Protein AF-E6PQT7-F1 (afdb_monomer)

Mean predicted aligned error: 12.82 Å

Organism: NCBI:txid410659

Foldseek 3Di:
DPPDDQQQDDDPRGGVVLVVCVVCVVVDPADEAEDLPPVVVVVVSPHHYFYAPCSVVCPDRVRSVVVVVPDVVVCPPPVNVVCPVPPDDVVVLVVLVQPQDADDLVQFDDDWDDPVLVVLLQVLLVPFDDVVVPCQKDKAKADPVCLQLQLQLQLVLCCVVPVPDDPVNSNVSSCVSVTANTKMWMKGQQDDPCPVQHSVNSVVRSVSSVVSSSSSQVVVVKHKHWDDDSSQPGPSVCVSVVADPRMGGDTMIHIHHGNDDDPRDDDDDVVVPDDDD

Secondary structure (DSSP, 8-state):
--S--GGGSEETTEEHHHHHHHHHTTTSS---EE-SS-HHHHHTTSSPEEPPSSGGGT--HHHHHHHHHT-HHHHTSHHHHHHHTTSSHHHHHHHHHHH--B--GGGEES----HHHHHHHHHHHHTS--GGG---EEEEE--GGGHHHHHHHHHHHHHTT-TT--HHHHHHHHHGGG-SSEEEEEEEE--SS-TTS-HHHHHHHHHHHHHHHHHHHHHTT-EEEEE--GGGG-HHHHHHHT--TTEEEEEEEEEEEESSPPPPPPPPPGGGT----

pLDDT: mean 86.9, std 15.18, range [42.09, 98.81]

Sequence (277 aa):
MGGLDQGLRPLRGAPLVQHVLEHLRPQVSQVFISANRNLADDAGLEVPVLVDADPAAFKGPLAGILNRFCDARILSNPWMNATMDQIDTIDWTLELLR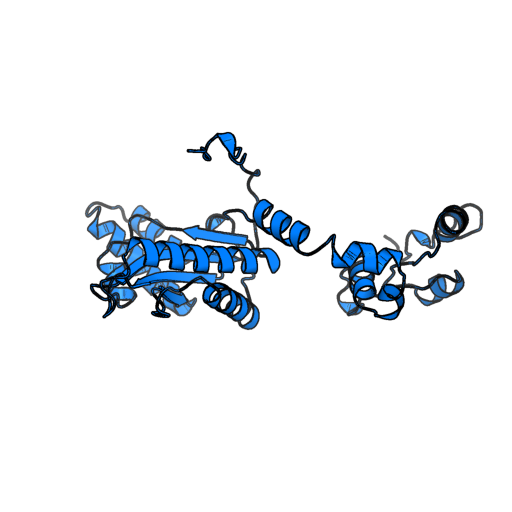KRQQTSPKRLMAPGPSSPQIRMLFDAAAQAPDHGLILPWRFVQISDAARPRLGAAFAAALLERDPAASTQQLQDARDKAQRAPFLALAIARTQDDHPEISVAERLVSLGSALQNMLLAVHAQGFGAGLVSGQAMNSQALRALFGLGDNEQAVCFVVVGTVKSAKAARIRPAPEAFVTTL

Solvent-accessible surface area (backbone atoms only — not comparable to full-atom values): 15799 Å² total; per-residue (Å²): 123,91,88,62,61,76,48,68,40,74,49,97,90,40,36,42,47,54,60,52,46,69,64,44,56,85,77,44,98,75,68,72,44,55,49,75,64,68,60,76,68,51,57,74,67,80,44,57,74,30,48,35,91,53,52,87,71,65,77,48,58,68,40,9,51,55,45,51,77,71,41,68,83,56,54,73,38,71,73,49,44,67,38,56,78,69,60,38,70,65,60,52,50,52,48,48,62,68,66,57,59,82,37,55,48,92,31,29,31,78,62,42,74,49,73,72,54,50,47,49,28,53,57,37,26,68,71,31,71,56,83,89,70,68,64,38,49,52,75,48,76,57,50,79,88,46,29,64,60,49,8,53,26,39,27,46,25,42,40,78,76,36,80,80,64,48,75,64,59,38,48,59,33,24,54,57,45,73,43,24,60,32,39,30,41,36,28,38,41,56,61,69,98,54,80,88,60,44,54,65,59,31,49,52,25,43,49,43,14,51,51,35,22,50,50,47,39,42,75,72,69,34,33,31,24,80,49,66,58,86,45,51,82,20,67,42,44,35,63,74,71,66,52,51,96,43,40,41,60,65,34,33,43,33,30,9,29,67,71,56,86,74,81,83,76,88,73,85,58,66,79,81,80,59,87,83,135

Radius of gyration: 26.14 Å; Cα contacts (8 Å, |Δi|>4): 385; chains: 1; bounding box: 65×64×69 Å

InterPro domains:
  IPR000415 Nitroreductase-like [G3DSA:3.40.109.10] (98-258)
  IPR000415 Nitroreductase-like [SSF55469] (103-276)
  IPR029044 Nucleotide-diphospho-sugar transferases [G3DSA:3.90.550.10] (1-97)
  IPR029044 Nucleotide-diphospho-sugar transferases [SSF53448] (2-99)
  IPR029479 Nitroreductase [PF00881] (112-256)
  IPR052530 NAD(P)H nitroreductase [PTHR43821] (89-275)

Nearest PDB structures (foldseek):
  7tmg-assembly1_B  TM=9.027E-01  e=4.699E-16  Klebsiella pneumoniae subsp. pneumoniae HS11286
  3k6h-assembly1_B  TM=8.886E-01  e=1.359E-15  Agrobacterium fabrum str. C58
  2i7h-assembly1_A  TM=8.742E-01  e=2.582E-10  Bacillus cereus
  4xoo-assembly1_B  TM=7.686E-01  e=9.426E-08  Mycobacterium tuberculosis H37Rv
  4xoq-assembly2_D  TM=7.280E-01  e=3.667E-08  Mycobacterium tuberculosis H37Rv

Structure (mmCIF, N/CA/C/O backbone):
data_AF-E6PQT7-F1
#
_entry.id   AF-E6PQT7-F1
#
loop_
_atom_site.group_PDB
_atom_site.id
_atom_site.type_symbol
_atom_site.label_atom_id
_atom_site.label_alt_id
_atom_site.label_comp_id
_atom_site.label_asym_id
_atom_site.label_entity_id
_atom_site.label_seq_id
_atom_site.pdbx_PDB_ins_code
_atom_site.Cartn_x
_atom_site.Cartn_y
_atom_site.Cartn_z
_atom_site.occupancy
_atom_site.B_iso_or_equiv
_atom_site.auth_seq_id
_atom_site.auth_comp_id
_atom_site.auth_asym_id
_atom_site.auth_atom_id
_atom_site.pdbx_PDB_model_num
ATOM 1 N N . MET A 1 1 ? 27.389 27.976 -16.673 1.00 42.09 1 MET A N 1
ATOM 2 C CA . MET A 1 1 ? 28.769 28.154 -17.179 1.00 42.09 1 MET A CA 1
ATOM 3 C C . MET A 1 1 ? 28.729 28.590 -18.646 1.00 42.09 1 MET A C 1
ATOM 5 O O . MET A 1 1 ? 28.762 27.733 -19.511 1.00 42.09 1 MET A O 1
ATOM 9 N N . GLY A 1 2 ? 28.601 29.887 -18.945 1.00 48.06 2 GLY A N 1
ATOM 10 C CA . GLY A 1 2 ? 28.907 30.450 -20.277 1.00 48.06 2 GLY A CA 1
ATOM 11 C C . GLY A 1 2 ? 28.123 29.975 -21.517 1.00 48.06 2 GLY A C 1
ATOM 12 O O . GLY A 1 2 ? 28.516 30.348 -22.611 1.00 48.06 2 GLY A O 1
ATOM 13 N N . GLY A 1 3 ? 27.069 29.160 -21.394 1.00 54.50 3 GLY A N 1
ATOM 14 C CA . GLY A 1 3 ? 26.172 28.788 -22.506 1.00 54.50 3 GLY A CA 1
ATOM 15 C C . GLY A 1 3 ? 26.730 27.805 -23.550 1.00 54.50 3 GLY A C 1
ATOM 16 O O . GLY A 1 3 ? 25.942 27.157 -24.228 1.00 54.50 3 GLY A O 1
ATOM 17 N N . LEU A 1 4 ? 28.051 27.644 -23.642 1.00 57.38 4 LEU A N 1
ATOM 18 C CA . LEU A 1 4 ? 28.714 26.733 -24.580 1.00 57.38 4 LEU A CA 1
ATOM 19 C C . LEU A 1 4 ? 28.813 25.311 -24.005 1.00 57.38 4 LEU A C 1
ATOM 21 O O . LEU A 1 4 ? 29.319 25.129 -22.890 1.00 57.38 4 LEU A O 1
ATOM 25 N N . ASP A 1 5 ? 28.365 24.310 -24.769 1.00 68.81 5 ASP A N 1
ATOM 26 C CA . ASP A 1 5 ? 28.513 22.899 -24.399 1.00 68.81 5 ASP A CA 1
ATOM 27 C C . ASP A 1 5 ? 29.996 22.509 -24.328 1.00 68.81 5 ASP A C 1
ATOM 29 O O . ASP A 1 5 ? 30.825 22.923 -25.139 1.00 68.81 5 ASP A O 1
ATOM 33 N N . GLN A 1 6 ? 30.355 21.721 -23.310 1.00 72.50 6 GLN A N 1
ATOM 34 C CA . GLN A 1 6 ? 31.757 21.414 -23.002 1.00 72.50 6 GLN A CA 1
ATOM 35 C C . GLN A 1 6 ? 32.465 20.668 -24.141 1.00 72.50 6 GLN A C 1
ATOM 37 O O . GLN A 1 6 ? 33.659 20.881 -24.345 1.00 72.50 6 GLN A O 1
ATOM 42 N N . GLY A 1 7 ? 31.727 19.849 -24.899 1.00 75.44 7 GLY A N 1
ATOM 43 C CA . GLY A 1 7 ? 32.245 19.114 -26.054 1.00 75.44 7 GLY A CA 1
ATOM 44 C C . GLY A 1 7 ? 32.667 20.011 -27.222 1.00 75.44 7 GLY A C 1
ATOM 45 O O . GLY A 1 7 ? 33.588 19.654 -27.949 1.00 75.44 7 GLY A O 1
ATOM 46 N N . LEU A 1 8 ? 32.073 21.200 -27.356 1.00 81.12 8 LEU A N 1
ATOM 47 C CA . LEU A 1 8 ? 32.371 22.148 -28.437 1.00 81.12 8 LEU A CA 1
ATOM 48 C C . LEU A 1 8 ? 33.531 23.095 -28.104 1.00 81.12 8 LEU A C 1
ATOM 50 O O . LEU A 1 8 ? 33.928 23.923 -28.923 1.00 81.12 8 LEU A O 1
ATOM 54 N N . ARG A 1 9 ? 34.109 22.991 -26.901 1.00 84.00 9 ARG A N 1
ATOM 55 C CA . ARG A 1 9 ? 35.263 23.814 -26.531 1.00 84.00 9 ARG A CA 1
ATOM 56 C C . ARG A 1 9 ? 36.494 23.405 -27.344 1.00 84.00 9 ARG A C 1
ATOM 58 O O . ARG A 1 9 ? 36.761 22.208 -27.461 1.00 84.00 9 ARG A O 1
ATOM 65 N N . PRO A 1 10 ? 37.274 24.372 -27.856 1.00 84.38 10 PRO A N 1
ATOM 66 C CA . PRO A 1 10 ? 38.461 24.065 -28.634 1.00 84.38 10 PRO A CA 1
ATOM 67 C C . PRO A 1 10 ? 39.553 23.456 -27.748 1.00 84.38 10 PRO A C 1
ATOM 69 O O . PRO A 1 10 ? 39.898 23.984 -26.690 1.00 84.38 10 PRO A O 1
ATOM 72 N N . LEU A 1 11 ? 40.142 22.368 -28.228 1.00 83.88 11 LEU A N 1
ATOM 73 C CA . LEU A 1 11 ? 41.350 21.738 -27.720 1.00 83.88 11 LEU A CA 1
ATOM 74 C C . LEU A 1 11 ? 42.292 21.547 -28.912 1.00 83.88 11 LEU A C 1
ATOM 76 O O . LEU A 1 11 ? 41.942 20.889 -29.884 1.00 83.88 11 LEU A O 1
ATOM 80 N N . ARG A 1 12 ? 43.487 22.150 -28.871 1.00 85.81 12 ARG A N 1
ATOM 81 C CA . ARG A 1 12 ? 44.490 22.043 -29.956 1.00 85.81 12 ARG A CA 1
ATOM 82 C C . ARG A 1 12 ? 43.941 22.376 -31.360 1.00 85.81 12 ARG A C 1
ATOM 84 O O . ARG A 1 12 ? 44.301 21.730 -32.333 1.00 85.81 12 ARG A O 1
ATOM 91 N N . GLY A 1 13 ? 43.072 23.384 -31.457 1.00 86.38 13 GLY A N 1
ATOM 92 C CA . GLY A 1 13 ? 42.535 23.869 -32.736 1.00 86.38 13 GLY A CA 1
ATOM 93 C C . GLY A 1 13 ? 41.298 23.133 -33.266 1.00 86.38 13 GLY A C 1
ATOM 94 O O . GLY A 1 13 ? 40.767 23.561 -34.282 1.00 86.38 13 GLY A O 1
ATOM 95 N N . ALA A 1 14 ? 40.803 22.101 -32.574 1.00 84.69 14 ALA A N 1
ATOM 96 C CA . ALA A 1 14 ? 39.566 21.391 -32.923 1.00 84.69 14 ALA A CA 1
ATOM 97 C C . ALA A 1 14 ? 38.645 21.218 -31.695 1.00 84.69 14 ALA A C 1
ATOM 99 O O . ALA A 1 14 ? 39.142 21.250 -30.566 1.00 84.69 14 ALA A O 1
ATOM 100 N N . PRO A 1 15 ? 37.319 21.047 -31.859 1.00 88.25 15 PRO A N 1
ATOM 101 C CA . PRO A 1 15 ? 36.402 20.783 -30.747 1.00 88.25 15 PRO A CA 1
ATOM 102 C C . PRO A 1 15 ? 36.792 19.532 -29.950 1.00 88.25 15 PRO A C 1
ATOM 104 O O . PRO A 1 15 ? 37.188 18.524 -30.531 1.00 88.25 15 PRO A O 1
ATOM 107 N N . LEU A 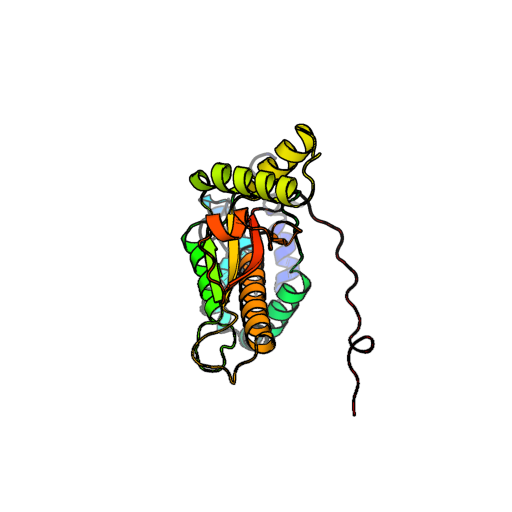1 16 ? 36.641 19.555 -28.623 1.00 87.50 16 LEU A N 1
ATOM 108 C CA . LEU A 1 16 ? 36.959 18.420 -27.743 1.00 87.50 16 LEU A CA 1
ATOM 109 C C . LEU A 1 16 ? 36.266 17.123 -28.188 1.00 87.50 16 LEU A C 1
ATOM 111 O O . LEU A 1 16 ? 36.887 16.061 -28.184 1.00 87.50 16 LEU A O 1
ATOM 115 N N . VAL A 1 17 ? 35.007 17.215 -28.619 1.00 86.75 17 VAL A N 1
ATOM 116 C CA . VAL A 1 17 ? 34.233 16.080 -29.140 1.00 86.75 17 VAL A CA 1
ATOM 117 C C . VAL A 1 17 ? 34.875 15.453 -30.379 1.00 86.75 17 VAL A C 1
ATOM 119 O O . VAL A 1 17 ? 34.847 14.235 -30.510 1.00 86.75 17 VAL A O 1
ATOM 122 N N . GLN A 1 18 ? 35.535 16.234 -31.237 1.00 87.56 18 GLN A N 1
ATOM 123 C CA . GLN A 1 18 ? 36.198 15.710 -32.430 1.00 87.56 18 GLN A CA 1
ATOM 124 C C . GLN A 1 18 ? 37.361 14.777 -32.065 1.00 87.56 18 GLN A C 1
ATOM 126 O O . GLN A 1 18 ? 37.454 13.681 -32.608 1.00 87.56 18 GLN A O 1
ATOM 131 N N . HIS A 1 19 ? 38.178 15.146 -31.074 1.00 87.75 19 HIS A N 1
ATOM 132 C CA . HIS A 1 19 ? 39.260 14.282 -30.574 1.00 87.75 19 HIS A CA 1
ATOM 133 C C . HIS A 1 19 ? 38.727 12.961 -30.009 1.00 87.75 19 HIS A C 1
ATOM 135 O O . HIS A 1 19 ? 39.326 11.903 -30.193 1.00 87.75 19 HIS A O 1
ATOM 141 N N . VAL A 1 20 ? 37.581 13.013 -29.323 1.00 88.12 20 VAL A N 1
ATOM 142 C CA . VAL A 1 20 ? 36.913 11.817 -28.793 1.00 88.12 20 VAL A CA 1
ATOM 143 C C . VAL A 1 20 ? 36.393 10.939 -29.934 1.00 88.12 20 VAL A C 1
ATOM 145 O O . VAL A 1 20 ? 36.595 9.726 -29.909 1.00 88.12 20 VAL A O 1
ATOM 148 N N . LEU A 1 21 ? 35.769 11.535 -30.955 1.00 88.62 21 LEU A N 1
ATOM 149 C CA . LEU A 1 21 ? 35.272 10.814 -32.128 1.00 88.62 21 LEU A CA 1
ATOM 150 C C . LEU A 1 21 ? 36.401 10.137 -32.908 1.00 88.62 21 LEU A C 1
ATOM 152 O O . LEU A 1 21 ? 36.261 8.969 -33.262 1.00 88.62 21 LEU A O 1
ATOM 156 N N . GLU A 1 22 ? 37.516 10.827 -33.143 1.00 88.69 22 GLU A N 1
ATOM 157 C CA . GLU A 1 22 ? 38.692 10.272 -33.828 1.00 88.69 22 GLU A CA 1
ATOM 158 C C . GLU A 1 22 ? 39.245 9.037 -33.107 1.00 88.69 22 GLU A C 1
ATOM 160 O O . GLU A 1 22 ? 39.663 8.075 -33.750 1.00 88.69 22 GLU A O 1
ATOM 165 N N . HIS A 1 23 ? 39.188 9.026 -31.773 1.00 88.25 23 HIS A N 1
ATOM 166 C CA . HIS A 1 23 ? 39.646 7.893 -30.978 1.00 88.25 23 HIS A CA 1
ATOM 167 C C . HIS A 1 23 ? 38.635 6.739 -30.920 1.00 88.25 23 HIS A C 1
ATOM 169 O O . HIS A 1 23 ? 39.034 5.573 -30.951 1.00 88.25 23 HIS A O 1
ATOM 175 N N . LEU A 1 24 ? 37.335 7.040 -30.830 1.00 86.25 24 LEU A N 1
ATOM 176 C CA . LEU A 1 24 ? 36.281 6.032 -30.665 1.00 86.25 24 LEU A CA 1
ATOM 177 C C . LEU A 1 24 ? 35.854 5.375 -31.979 1.00 86.25 24 LEU A C 1
ATOM 179 O O . LEU A 1 24 ? 35.621 4.169 -31.991 1.00 86.25 24 LEU A O 1
ATOM 183 N N . ARG A 1 25 ? 35.775 6.127 -33.086 1.00 86.31 25 ARG A N 1
ATOM 184 C CA . ARG A 1 25 ? 35.327 5.632 -34.403 1.00 86.31 25 ARG A CA 1
ATOM 185 C C . ARG A 1 25 ? 35.993 4.325 -34.867 1.00 86.31 25 ARG A C 1
ATOM 187 O O . ARG A 1 25 ? 35.265 3.483 -35.378 1.00 86.31 25 ARG A O 1
ATOM 194 N N . PRO A 1 26 ? 37.310 4.093 -34.701 1.00 88.12 26 PRO A N 1
ATOM 195 C CA . PRO A 1 26 ? 37.916 2.824 -35.114 1.00 88.12 26 PRO A CA 1
ATOM 196 C C . PRO A 1 26 ? 37.605 1.641 -34.179 1.00 88.12 26 PRO A C 1
ATOM 198 O O . PRO A 1 26 ? 37.879 0.502 -34.544 1.00 88.12 26 PRO A O 1
ATOM 201 N N . GLN A 1 27 ? 37.068 1.886 -32.978 1.00 88.31 27 GLN A N 1
ATOM 202 C CA . GLN A 1 27 ? 36.843 0.863 -31.945 1.00 88.31 27 GLN A CA 1
ATOM 203 C C . GLN A 1 27 ? 35.401 0.345 -31.907 1.00 88.31 27 GLN A C 1
ATOM 205 O O . GLN A 1 27 ? 35.140 -0.697 -31.308 1.00 88.31 27 GLN A O 1
ATOM 210 N N . VAL A 1 28 ? 34.457 1.065 -32.516 1.00 77.94 28 VAL A N 1
ATOM 211 C CA . VAL A 1 28 ? 33.029 0.737 -32.466 1.00 77.94 28 VAL A CA 1
ATOM 212 C C . VAL A 1 28 ? 32.400 0.826 -33.849 1.00 77.94 28 VAL A C 1
ATOM 214 O O . VAL A 1 28 ? 32.827 1.599 -34.699 1.00 77.94 28 VAL A O 1
ATOM 217 N N . SER A 1 29 ? 31.346 0.047 -34.074 1.00 76.81 29 SER A N 1
ATOM 218 C CA . SER A 1 29 ? 30.636 0.036 -35.356 1.00 76.81 29 SER A CA 1
ATOM 219 C C . SER A 1 29 ? 29.838 1.318 -35.614 1.00 76.81 29 SER A C 1
ATOM 221 O O . SER A 1 29 ? 29.629 1.678 -36.771 1.00 76.81 29 SER A O 1
ATOM 223 N N . GLN A 1 30 ? 29.375 2.003 -34.561 1.00 80.44 30 GLN A N 1
ATOM 224 C CA . GLN A 1 30 ? 28.599 3.242 -34.648 1.00 80.44 30 GLN A CA 1
ATOM 225 C C . GLN A 1 30 ? 28.860 4.152 -33.442 1.00 80.44 30 GLN A C 1
ATOM 227 O O . GLN A 1 30 ? 29.055 3.677 -32.325 1.00 80.44 30 GLN A O 1
ATOM 232 N N . VAL A 1 31 ? 28.810 5.468 -33.667 1.00 82.69 31 VAL A N 1
ATOM 233 C CA . VAL A 1 31 ? 28.917 6.499 -32.626 1.00 82.69 31 VAL A CA 1
ATOM 234 C C . VAL A 1 31 ? 27.766 7.486 -32.784 1.00 82.69 31 VAL A C 1
ATOM 236 O O . VAL A 1 31 ? 27.443 7.882 -33.902 1.00 82.69 31 VAL A O 1
ATOM 239 N N . PHE A 1 32 ? 27.178 7.897 -31.663 1.00 84.50 32 PHE A N 1
ATOM 240 C CA . PHE A 1 32 ? 26.097 8.877 -31.589 1.00 84.50 32 PHE A CA 1
ATOM 241 C C . PHE A 1 32 ? 26.470 9.980 -30.598 1.00 84.50 32 PHE A C 1
ATOM 243 O O . PHE A 1 32 ? 27.093 9.700 -29.572 1.00 84.50 32 PHE A O 1
ATOM 250 N N . ILE A 1 33 ? 26.053 11.215 -30.866 1.00 82.88 33 ILE A N 1
ATOM 251 C CA . ILE A 1 33 ? 26.139 12.321 -29.901 1.00 82.88 33 ILE A CA 1
ATOM 252 C C . ILE A 1 33 ? 24.757 12.511 -29.291 1.00 82.88 33 ILE A C 1
ATOM 254 O O . ILE A 1 33 ? 23.803 12.671 -30.034 1.00 82.88 33 ILE A O 1
ATOM 258 N N . SER A 1 34 ? 24.613 12.514 -27.965 1.00 81.62 34 SER A N 1
ATOM 259 C CA . SER A 1 34 ? 23.352 12.931 -27.338 1.00 81.62 34 SER A CA 1
ATOM 260 C C . SER A 1 34 ? 23.442 14.388 -26.902 1.00 81.62 34 SER A C 1
ATOM 262 O O . SER A 1 34 ? 24.236 14.725 -26.020 1.00 81.62 34 SER A O 1
ATOM 264 N N . ALA A 1 35 ? 22.637 15.242 -27.533 1.00 77.62 35 ALA A N 1
ATOM 265 C CA . ALA A 1 35 ? 22.617 16.679 -27.296 1.00 77.62 35 ALA A CA 1
ATOM 266 C C . ALA A 1 35 ? 21.212 17.249 -27.532 1.00 77.62 35 ALA A C 1
ATOM 268 O O . ALA A 1 35 ? 20.498 16.822 -28.432 1.00 77.62 35 ALA A O 1
ATOM 269 N N . ASN A 1 36 ? 20.832 18.248 -26.730 1.00 74.50 36 ASN A N 1
ATOM 270 C CA . ASN A 1 36 ? 19.551 18.969 -26.843 1.00 74.50 36 ASN A CA 1
ATOM 271 C C . ASN A 1 36 ? 19.735 20.452 -27.208 1.00 74.50 36 ASN A C 1
ATOM 273 O O . ASN A 1 36 ? 18.779 21.225 -27.216 1.00 74.50 36 ASN A O 1
ATOM 277 N N . ARG A 1 37 ? 20.978 20.874 -27.456 1.00 73.19 37 ARG A N 1
ATOM 278 C CA . ARG A 1 37 ? 21.388 22.241 -27.804 1.00 73.19 37 ARG A CA 1
ATOM 279 C C . ARG A 1 37 ? 22.513 22.178 -28.827 1.00 73.19 37 ARG A C 1
ATOM 281 O O . ARG A 1 37 ? 23.114 21.127 -28.978 1.00 73.19 37 ARG A O 1
ATOM 288 N N . ASN A 1 38 ? 22.784 23.303 -29.493 1.00 72.69 38 ASN A N 1
ATOM 289 C CA . ASN A 1 38 ? 23.898 23.454 -30.438 1.00 72.69 38 ASN A CA 1
ATOM 290 C C . ASN A 1 38 ? 23.905 22.393 -31.561 1.00 72.69 38 ASN A C 1
ATOM 292 O O . ASN A 1 38 ? 24.943 22.043 -32.108 1.00 72.69 38 ASN A O 1
ATOM 296 N N . LEU A 1 39 ? 22.710 21.924 -31.951 1.00 71.62 39 LEU A N 1
ATOM 297 C CA . LEU A 1 39 ? 22.513 20.826 -32.906 1.00 71.62 39 LEU A CA 1
ATOM 298 C C . LEU A 1 39 ? 23.128 21.101 -34.285 1.00 71.62 39 LEU A C 1
ATOM 300 O O . LEU A 1 39 ? 23.523 20.169 -34.974 1.00 71.62 39 LEU A O 1
ATOM 304 N N . ALA A 1 40 ? 23.188 22.372 -34.694 1.00 64.50 40 ALA A N 1
ATOM 305 C CA . ALA A 1 40 ? 23.812 22.775 -35.951 1.00 64.50 40 ALA A CA 1
ATOM 306 C C . ALA A 1 40 ? 25.340 22.610 -35.916 1.00 64.50 40 ALA A C 1
ATOM 308 O O . ALA A 1 40 ? 25.925 22.200 -36.915 1.00 64.50 40 ALA A O 1
ATOM 309 N N . ASP A 1 41 ? 25.962 22.876 -34.764 1.00 70.12 41 ASP A N 1
ATOM 310 C CA . ASP A 1 41 ? 27.402 22.695 -34.567 1.00 70.12 41 ASP A CA 1
ATOM 311 C C . ASP A 1 41 ? 27.748 21.201 -34.500 1.00 70.12 41 ASP A C 1
ATOM 313 O O . ASP A 1 41 ? 28.723 20.756 -35.104 1.00 70.12 41 ASP A O 1
ATOM 317 N N . ASP A 1 42 ? 26.898 20.402 -33.846 1.00 65.12 42 ASP A N 1
ATOM 318 C CA . ASP A 1 42 ? 27.061 18.947 -33.777 1.00 65.12 42 ASP A CA 1
ATOM 319 C C . ASP A 1 42 ? 26.788 18.250 -35.124 1.00 65.12 42 ASP A C 1
ATOM 321 O O . ASP A 1 42 ? 27.420 17.241 -35.439 1.00 65.12 42 ASP A O 1
ATOM 325 N N . ALA A 1 43 ? 25.898 18.795 -35.964 1.00 64.31 43 ALA A N 1
ATOM 326 C CA . ALA A 1 43 ? 25.637 18.270 -37.308 1.00 64.31 43 ALA A CA 1
ATOM 327 C C . ALA A 1 43 ? 26.883 18.308 -38.214 1.00 64.31 43 ALA A C 1
ATOM 329 O O . ALA A 1 43 ? 27.011 17.479 -39.116 1.00 64.31 43 ALA A O 1
ATOM 330 N N . GLY A 1 44 ? 27.823 19.221 -37.950 1.00 71.56 44 GLY A N 1
ATOM 331 C CA . GLY A 1 44 ? 29.102 19.314 -38.659 1.00 71.56 44 GLY A CA 1
ATOM 332 C C . GLY A 1 44 ? 30.100 18.195 -38.336 1.00 71.56 44 GLY A C 1
ATOM 333 O O . GLY A 1 44 ? 31.130 18.100 -38.996 1.00 71.56 44 GLY A O 1
ATOM 334 N N . LEU A 1 45 ? 29.819 17.338 -37.346 1.00 78.00 45 LEU A N 1
ATOM 335 C CA . LEU A 1 45 ? 30.726 16.273 -36.891 1.00 78.00 45 LEU A CA 1
ATOM 336 C C . LEU A 1 45 ? 30.527 14.935 -37.623 1.00 78.00 45 LEU A C 1
ATOM 338 O O . LEU A 1 45 ? 31.200 13.953 -37.300 1.00 78.00 45 LEU A O 1
ATOM 342 N N . GLU A 1 46 ? 29.609 14.873 -38.593 1.00 80.50 46 GLU A N 1
ATOM 343 C CA . GLU A 1 46 ? 29.301 13.673 -39.391 1.00 80.50 46 GLU A CA 1
ATOM 344 C C . GLU A 1 46 ? 28.979 12.434 -38.529 1.00 80.50 46 GLU A C 1
ATOM 346 O O . GLU A 1 46 ? 29.327 11.296 -38.853 1.00 80.50 46 GLU A O 1
ATOM 351 N N . VAL A 1 47 ? 28.335 12.648 -37.382 1.00 79.56 47 VAL A N 1
ATOM 352 C CA . VAL A 1 47 ? 27.773 11.593 -36.533 1.00 79.56 47 VAL A CA 1
ATOM 353 C C . VAL A 1 47 ? 26.318 11.921 -36.218 1.00 79.56 47 VAL A C 1
ATOM 355 O O . VAL A 1 47 ? 25.981 13.095 -36.056 1.00 79.56 47 VAL A O 1
ATOM 358 N N . PRO A 1 48 ? 25.423 10.923 -36.124 1.00 80.56 48 PRO A N 1
ATOM 359 C CA . PRO A 1 48 ? 24.030 11.204 -35.816 1.00 80.56 48 PRO A CA 1
ATOM 360 C C . PRO A 1 48 ? 23.882 11.780 -34.400 1.00 80.56 48 PRO A C 1
ATOM 362 O O . PRO A 1 48 ? 24.446 11.251 -33.436 1.00 80.56 48 PRO A O 1
ATOM 365 N N . VAL A 1 49 ? 23.084 12.843 -34.283 1.00 80.50 49 VAL A N 1
ATOM 366 C CA . VAL A 1 49 ? 22.769 13.500 -33.010 1.00 80.50 49 VAL A CA 1
ATOM 367 C C . VAL A 1 49 ? 21.416 13.005 -32.497 1.00 80.50 49 VAL A C 1
ATOM 369 O O . VAL A 1 49 ? 20.411 13.050 -33.206 1.00 80.50 49 VAL A O 1
ATOM 372 N N . LEU A 1 50 ? 21.392 12.509 -31.264 1.00 76.44 50 LEU A N 1
ATOM 373 C CA . LEU A 1 50 ? 20.216 12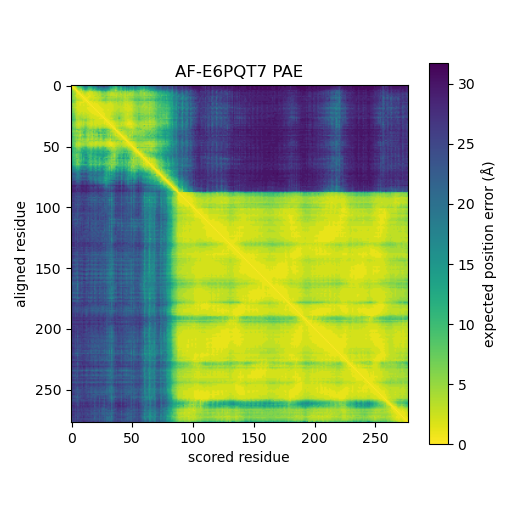.042 -30.547 1.00 76.44 50 LEU A CA 1
ATOM 374 C C . LEU A 1 50 ? 19.678 13.162 -29.666 1.00 76.44 50 LEU A C 1
ATOM 376 O O . LEU A 1 50 ? 20.334 13.583 -28.709 1.00 76.44 50 LEU A O 1
ATOM 380 N N . VAL A 1 51 ? 18.458 13.583 -29.976 1.00 71.06 51 VAL A N 1
ATOM 381 C CA . VAL A 1 51 ? 17.694 14.556 -29.197 1.00 71.06 51 VAL A CA 1
ATOM 382 C C . VAL A 1 51 ? 16.678 13.845 -28.308 1.00 71.06 51 VAL A C 1
ATOM 384 O O . VAL A 1 51 ? 16.146 12.783 -28.657 1.00 71.06 51 VAL A O 1
ATOM 387 N N . ASP A 1 52 ? 16.387 14.439 -27.157 1.00 72.50 52 ASP A N 1
ATOM 388 C CA . ASP A 1 52 ? 15.284 14.015 -26.300 1.00 72.50 52 ASP A CA 1
ATOM 389 C C . ASP A 1 52 ? 13.951 14.093 -27.070 1.00 72.50 52 ASP A C 1
ATOM 391 O O . ASP A 1 52 ? 13.764 14.940 -27.942 1.00 72.50 52 ASP A O 1
ATOM 395 N N . ALA A 1 53 ? 12.979 13.251 -26.702 1.00 67.81 53 ALA A N 1
ATOM 396 C CA . ALA A 1 53 ? 11.618 13.324 -27.254 1.00 67.81 53 ALA A CA 1
ATOM 397 C C . ALA A 1 53 ? 10.895 14.642 -26.901 1.00 67.81 53 ALA A C 1
ATOM 399 O O . ALA A 1 53 ? 9.971 15.056 -27.596 1.00 67.81 53 ALA A O 1
ATOM 400 N N . ASP A 1 54 ? 11.331 15.298 -25.823 1.00 69.81 54 ASP A N 1
ATOM 401 C CA . ASP A 1 54 ? 10.909 16.640 -25.429 1.00 69.81 54 ASP A CA 1
ATOM 402 C C . ASP A 1 54 ? 12.155 17.473 -25.070 1.00 69.81 54 ASP A C 1
ATOM 404 O O . ASP A 1 54 ? 12.560 17.520 -23.902 1.00 69.81 54 ASP A O 1
ATOM 408 N N . PRO A 1 55 ? 12.801 18.106 -26.067 1.00 62.41 55 PRO A N 1
ATOM 409 C CA . PRO A 1 55 ? 14.013 18.899 -25.859 1.00 62.41 55 PRO A CA 1
ATOM 410 C C . PRO A 1 55 ? 13.793 20.109 -24.940 1.00 62.41 55 PRO A C 1
ATOM 412 O O . PRO A 1 55 ? 14.731 20.572 -24.288 1.00 62.41 55 PRO A O 1
ATOM 415 N N . ALA A 1 56 ? 12.554 20.612 -24.853 1.00 63.69 56 ALA A N 1
ATOM 416 C CA . ALA A 1 56 ? 12.196 21.742 -23.999 1.00 63.69 56 ALA A CA 1
ATOM 417 C C . ALA A 1 56 ? 12.148 21.354 -22.512 1.00 63.69 56 ALA A C 1
ATOM 419 O O . ALA A 1 56 ? 12.416 22.193 -21.651 1.00 63.69 56 ALA A O 1
ATOM 420 N N . ALA A 1 57 ? 11.880 20.080 -22.200 1.00 64.31 57 ALA A N 1
ATOM 421 C CA . ALA A 1 57 ? 11.878 19.561 -20.831 1.00 64.31 57 ALA A CA 1
ATOM 422 C C . ALA A 1 57 ? 13.278 19.370 -20.223 1.00 64.31 57 ALA A C 1
ATOM 424 O O . ALA A 1 57 ? 13.380 19.096 -19.027 1.00 64.31 57 ALA A O 1
ATOM 425 N N . PHE A 1 58 ? 14.349 19.510 -21.015 1.00 61.78 58 PHE A N 1
ATOM 426 C CA . PHE A 1 58 ? 15.737 19.525 -20.539 1.00 61.78 58 PHE A CA 1
ATOM 427 C C . PHE A 1 58 ? 16.124 18.321 -19.657 1.00 61.78 58 PHE A C 1
ATOM 429 O O . PHE A 1 58 ? 16.881 18.447 -18.691 1.00 61.78 58 PHE A O 1
ATOM 436 N N . LYS A 1 59 ? 15.607 17.133 -19.994 1.00 62.62 59 LYS A N 1
ATOM 437 C CA . LYS A 1 59 ? 15.788 15.900 -19.206 1.00 62.62 59 LYS A CA 1
ATOM 438 C C . LYS A 1 59 ? 17.231 15.381 -19.234 1.00 62.62 59 LYS A C 1
ATOM 440 O O . LYS A 1 59 ? 17.622 14.618 -18.352 1.00 62.62 59 LYS A O 1
ATOM 445 N N . GLY A 1 60 ? 18.030 15.861 -20.186 1.00 62.31 60 GLY A N 1
ATOM 446 C CA . GLY A 1 60 ? 19.476 15.673 -20.239 1.00 62.31 60 GLY A CA 1
ATOM 447 C C . GLY A 1 60 ? 19.894 14.447 -21.059 1.00 62.31 60 GLY A C 1
ATOM 448 O O . GLY A 1 60 ? 19.044 13.711 -21.541 1.00 62.31 60 GLY A O 1
ATOM 449 N N . PRO A 1 61 ? 21.206 14.186 -21.203 1.00 56.31 61 PRO A N 1
ATOM 450 C CA . PRO A 1 61 ? 21.739 13.258 -22.215 1.00 56.31 61 PRO A CA 1
ATOM 451 C C . PRO A 1 61 ? 21.244 11.803 -22.115 1.00 56.31 61 PRO A C 1
ATOM 453 O O . PRO A 1 61 ? 21.216 11.072 -23.100 1.00 56.31 61 PRO A O 1
ATOM 456 N N . LEU A 1 62 ? 20.823 11.354 -20.929 1.00 61.66 62 LEU A N 1
ATOM 457 C CA . LEU A 1 62 ? 20.266 10.006 -20.758 1.00 61.66 62 LEU A CA 1
ATOM 458 C C . LEU A 1 62 ? 18.860 9.863 -21.369 1.00 61.66 62 LEU A C 1
ATOM 460 O O . LEU A 1 62 ? 18.461 8.754 -21.720 1.00 61.66 62 LEU A O 1
ATOM 464 N N . ALA A 1 63 ? 18.114 10.959 -21.533 1.00 62.19 63 ALA A N 1
ATOM 465 C CA . ALA A 1 63 ? 16.797 10.940 -22.164 1.00 62.19 63 ALA A CA 1
ATOM 466 C C . ALA A 1 63 ? 16.889 10.803 -23.694 1.00 62.19 63 ALA A C 1
ATOM 468 O O . ALA A 1 63 ? 16.069 10.099 -24.282 1.00 62.19 63 ALA A O 1
ATOM 469 N N . GLY A 1 64 ? 17.912 11.379 -24.329 1.00 58.59 64 GLY A N 1
ATOM 470 C CA . GLY A 1 64 ? 18.205 11.175 -25.750 1.00 58.59 64 GLY A CA 1
ATOM 471 C C . GLY A 1 64 ? 18.642 9.740 -26.049 1.00 58.59 64 GLY A C 1
ATOM 472 O O . GLY A 1 64 ? 18.235 9.161 -27.056 1.00 58.59 64 GLY A O 1
ATOM 473 N N . ILE A 1 65 ? 19.391 9.123 -25.127 1.00 65.44 65 ILE A N 1
ATOM 474 C CA . ILE A 1 65 ? 19.736 7.695 -25.183 1.00 65.44 65 ILE A CA 1
ATOM 475 C C . ILE A 1 65 ? 18.471 6.828 -25.074 1.00 65.44 65 ILE A C 1
ATOM 477 O O . ILE A 1 65 ? 18.257 5.960 -25.918 1.00 65.44 65 ILE A O 1
ATOM 481 N N . LEU A 1 66 ? 17.591 7.104 -24.101 1.00 60.38 66 LEU A N 1
ATOM 482 C CA . LEU A 1 66 ? 16.312 6.399 -23.941 1.00 60.38 66 LEU A CA 1
ATOM 483 C C . LEU A 1 66 ? 15.412 6.531 -25.181 1.00 60.38 66 LEU A C 1
ATOM 485 O O . LEU A 1 66 ? 14.828 5.546 -25.619 1.00 60.38 66 LEU A O 1
ATOM 489 N N . ASN A 1 67 ? 15.332 7.724 -25.777 1.00 62.25 67 ASN A N 1
ATOM 490 C CA . ASN A 1 67 ? 14.558 7.959 -26.997 1.00 62.25 67 ASN A CA 1
ATOM 491 C C . ASN A 1 67 ? 15.062 7.094 -28.164 1.00 62.25 67 ASN A C 1
ATOM 493 O O . ASN A 1 67 ? 14.273 6.589 -28.963 1.00 62.25 67 ASN A O 1
ATOM 497 N N . ARG A 1 68 ? 16.379 6.865 -28.249 1.00 63.97 68 ARG A N 1
ATOM 498 C CA . ARG A 1 68 ? 16.951 6.062 -29.330 1.00 63.97 68 ARG A CA 1
ATOM 499 C C . ARG A 1 68 ? 16.710 4.561 -29.185 1.00 63.97 68 ARG A C 1
ATOM 501 O O . ARG A 1 68 ? 16.558 3.892 -30.207 1.00 63.97 68 ARG A O 1
ATOM 508 N N . PHE A 1 69 ? 16.599 4.046 -27.962 1.00 59.00 69 PHE A N 1
ATOM 509 C CA . PHE A 1 69 ? 16.191 2.655 -27.727 1.00 59.00 69 PHE A CA 1
ATOM 510 C C . PHE A 1 69 ? 14.784 2.341 -28.273 1.00 59.00 69 PHE A C 1
ATOM 512 O O . PHE A 1 69 ? 14.484 1.183 -28.543 1.00 59.00 69 PHE A O 1
ATOM 519 N N . CYS A 1 70 ? 13.958 3.362 -28.527 1.00 53.81 70 CYS A N 1
ATOM 520 C CA . CYS A 1 70 ? 12.617 3.213 -29.094 1.00 53.81 70 CYS A CA 1
ATOM 521 C C . CYS A 1 70 ? 12.543 3.339 -30.634 1.00 53.81 70 CYS A C 1
ATOM 523 O O . CYS A 1 70 ? 11.471 3.117 -31.196 1.00 53.81 70 CYS A O 1
ATOM 525 N N . ASP A 1 71 ? 13.625 3.698 -31.346 1.00 57.06 71 ASP A N 1
ATOM 526 C CA . ASP A 1 71 ? 13.603 3.823 -32.819 1.00 57.06 71 ASP A CA 1
ATOM 527 C C . ASP A 1 71 ? 14.019 2.497 -33.492 1.00 57.06 71 ASP A C 1
ATOM 529 O O . ASP A 1 71 ? 15.160 2.029 -33.397 1.00 57.06 71 ASP A O 1
ATOM 533 N N . ALA A 1 72 ? 13.063 1.923 -34.229 1.00 48.12 72 ALA A N 1
ATOM 534 C CA . ALA A 1 72 ? 13.112 0.609 -34.869 1.00 48.12 72 ALA A CA 1
ATOM 535 C C . ALA A 1 72 ? 14.308 0.366 -35.812 1.00 48.12 72 ALA A C 1
ATOM 537 O O . ALA A 1 72 ? 14.670 -0.783 -36.055 1.00 48.12 72 ALA A O 1
ATOM 538 N N . ARG A 1 73 ? 14.964 1.416 -36.326 1.00 52.56 73 ARG A N 1
ATOM 539 C CA . ARG A 1 73 ? 16.116 1.288 -37.245 1.00 52.56 73 ARG A CA 1
ATOM 540 C C . ARG A 1 73 ? 17.440 0.930 -36.562 1.00 52.56 73 ARG A C 1
ATOM 542 O O . ARG A 1 73 ? 18.400 0.611 -37.253 1.00 52.56 73 ARG A O 1
ATOM 549 N N . ILE A 1 74 ? 17.525 1.028 -35.234 1.00 50.06 74 ILE A N 1
ATOM 550 C CA . ILE A 1 74 ? 18.671 0.514 -34.461 1.00 50.06 74 ILE A CA 1
ATOM 551 C C . ILE A 1 74 ? 18.390 -0.883 -33.907 1.00 50.06 74 ILE A C 1
ATOM 553 O O . ILE A 1 74 ? 19.307 -1.696 -33.829 1.00 50.06 74 ILE A O 1
ATOM 557 N N . LEU A 1 75 ? 17.125 -1.194 -33.618 1.00 48.00 75 LEU A N 1
ATOM 558 C CA . LEU A 1 75 ? 16.701 -2.539 -33.222 1.00 48.00 75 LEU A CA 1
ATOM 559 C C . LEU A 1 75 ? 16.988 -3.579 -34.321 1.00 48.00 75 LEU A C 1
ATOM 561 O O . LEU A 1 75 ? 17.224 -4.739 -34.032 1.00 48.00 75 LEU A O 1
ATOM 565 N N . SER A 1 76 ? 17.103 -3.182 -35.591 1.00 51.56 76 SER A N 1
ATOM 566 C CA . SER A 1 76 ? 17.506 -4.090 -36.676 1.00 51.56 76 SER A CA 1
ATOM 567 C C . SER A 1 76 ? 18.979 -4.542 -36.644 1.00 51.56 76 SER A C 1
ATOM 569 O O . SER A 1 76 ? 19.391 -5.304 -37.519 1.00 51.56 76 SER A O 1
ATOM 571 N N . ASN A 1 77 ? 19.796 -4.079 -35.689 1.00 52.06 77 ASN A N 1
ATOM 572 C CA . ASN A 1 77 ? 21.192 -4.496 -35.557 1.00 52.06 77 ASN A CA 1
ATOM 573 C C . ASN A 1 77 ? 21.271 -5.835 -34.779 1.00 52.06 77 ASN A C 1
ATOM 575 O O . ASN A 1 77 ? 20.855 -5.875 -33.617 1.00 52.06 77 ASN A O 1
ATOM 579 N N . PRO A 1 78 ? 21.809 -6.933 -35.356 1.00 50.59 78 PRO A N 1
ATOM 580 C CA . PRO A 1 78 ? 21.679 -8.291 -34.800 1.00 50.59 78 PRO A CA 1
ATOM 581 C C . PRO A 1 78 ? 22.192 -8.459 -33.363 1.00 50.59 78 PRO A C 1
ATOM 583 O O . PRO A 1 78 ? 21.664 -9.266 -32.606 1.00 50.59 78 PRO A O 1
ATOM 586 N N . TRP A 1 79 ? 23.194 -7.670 -32.970 1.00 48.44 79 TRP A N 1
ATOM 587 C CA . TRP A 1 79 ? 23.807 -7.720 -31.642 1.00 48.44 79 TRP A CA 1
ATOM 588 C C . TRP A 1 79 ? 22.990 -6.986 -30.570 1.00 48.44 79 TRP A C 1
ATOM 590 O O . TRP A 1 79 ? 23.130 -7.312 -29.395 1.00 48.44 79 TRP A O 1
ATOM 600 N N . MET A 1 80 ? 22.128 -6.035 -30.955 1.00 46.09 80 MET A N 1
ATOM 601 C CA . MET A 1 80 ? 21.192 -5.361 -30.043 1.00 46.09 80 MET A CA 1
ATOM 602 C C . MET A 1 80 ? 19.894 -6.146 -29.880 1.00 46.09 80 MET A C 1
ATOM 604 O O . MET A 1 80 ? 19.430 -6.291 -28.757 1.00 46.09 80 MET A O 1
ATOM 608 N N . ASN A 1 81 ? 19.363 -6.743 -30.954 1.00 45.56 81 ASN A N 1
ATOM 609 C CA . ASN A 1 81 ? 18.223 -7.659 -30.834 1.00 45.56 81 ASN A CA 1
ATOM 610 C C . ASN A 1 81 ? 18.574 -8.906 -30.009 1.00 45.56 81 ASN A C 1
ATOM 612 O O . ASN A 1 81 ? 17.781 -9.337 -29.184 1.00 45.56 81 ASN A O 1
ATOM 616 N N . ALA A 1 82 ? 19.786 -9.452 -30.159 1.00 45.50 82 ALA A N 1
ATOM 617 C CA . ALA A 1 82 ? 20.217 -10.613 -29.378 1.00 45.50 82 ALA A CA 1
ATOM 618 C C . ALA A 1 82 ? 20.533 -10.298 -27.901 1.00 45.50 82 ALA A C 1
ATOM 620 O O . ALA A 1 82 ? 20.612 -11.223 -27.097 1.00 45.50 82 ALA A O 1
ATOM 621 N N . THR A 1 83 ? 20.721 -9.023 -27.532 1.00 47.06 83 THR A N 1
ATOM 622 C CA . THR A 1 83 ? 20.976 -8.623 -26.139 1.00 47.06 83 THR A CA 1
ATOM 623 C C . THR A 1 83 ? 19.734 -8.070 -25.444 1.00 47.06 83 THR A C 1
ATOM 625 O O . THR A 1 83 ? 19.499 -8.488 -24.321 1.00 47.06 83 THR A O 1
ATOM 628 N N . MET A 1 84 ? 18.883 -7.263 -26.089 1.00 45.12 84 MET A N 1
ATOM 629 C CA . MET A 1 84 ? 17.652 -6.719 -25.475 1.00 45.12 84 MET A CA 1
ATOM 630 C C . MET A 1 84 ? 16.483 -7.713 -25.369 1.00 45.12 84 MET A C 1
ATOM 632 O O . MET A 1 84 ? 15.619 -7.535 -24.515 1.00 45.12 84 MET A O 1
ATOM 636 N N . ASP A 1 85 ? 16.442 -8.785 -26.172 1.00 49.41 85 ASP A N 1
ATOM 637 C CA . ASP A 1 85 ? 15.355 -9.779 -26.062 1.00 49.41 85 ASP A CA 1
ATOM 638 C C . ASP A 1 85 ? 15.548 -10.773 -24.897 1.00 49.41 85 ASP A C 1
ATOM 640 O O . ASP A 1 85 ? 14.596 -11.449 -24.500 1.00 49.41 85 ASP A O 1
ATOM 644 N N . GLN A 1 86 ? 16.758 -10.885 -24.328 1.00 47.00 86 GLN A N 1
ATOM 645 C CA . GLN A 1 86 ? 17.064 -11.859 -23.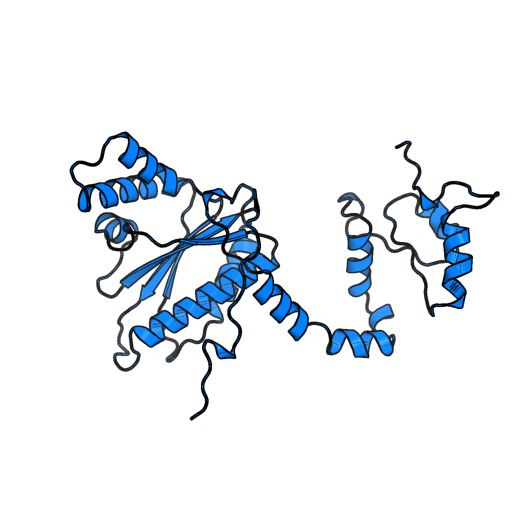262 1.00 47.00 86 GLN A CA 1
ATOM 646 C C . GLN A 1 86 ? 17.786 -11.269 -22.043 1.00 47.00 86 GLN A C 1
ATOM 648 O O . GLN A 1 86 ? 17.507 -11.709 -20.926 1.00 47.00 86 GLN A O 1
ATOM 653 N N . ILE A 1 87 ? 18.628 -10.241 -22.210 1.00 55.06 87 ILE A N 1
ATOM 654 C CA . ILE A 1 87 ? 18.933 -9.293 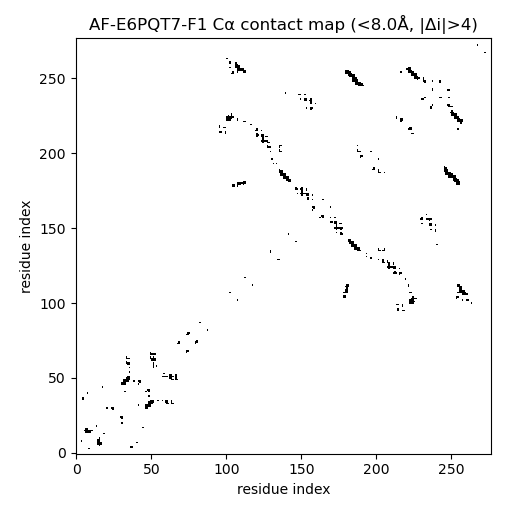-21.132 1.00 55.06 87 ILE A CA 1
ATOM 655 C C . ILE A 1 87 ? 17.879 -8.198 -21.247 1.00 55.06 87 ILE A C 1
ATOM 657 O O . ILE A 1 87 ? 18.043 -7.284 -22.036 1.00 55.06 87 ILE A O 1
ATOM 661 N N . ASP A 1 88 ? 16.786 -8.304 -20.495 1.00 62.66 88 ASP A N 1
ATOM 662 C CA . ASP A 1 88 ? 16.099 -7.099 -20.017 1.00 62.66 88 ASP A CA 1
ATOM 663 C C . ASP A 1 88 ? 14.975 -7.466 -19.048 1.00 62.66 88 ASP A C 1
ATOM 665 O O . ASP A 1 88 ? 14.992 -7.025 -17.908 1.00 62.66 88 ASP A O 1
ATOM 669 N N . THR A 1 89 ? 14.007 -8.315 -19.404 1.00 69.06 89 THR A N 1
ATOM 670 C CA . THR A 1 89 ? 12.801 -8.445 -18.551 1.00 69.06 89 THR A CA 1
ATOM 671 C C . THR A 1 89 ? 13.080 -9.093 -17.193 1.00 69.06 89 THR A C 1
ATOM 673 O O . THR A 1 89 ? 12.615 -8.595 -16.164 1.00 69.06 89 THR A O 1
ATOM 676 N N . ILE A 1 90 ? 13.841 -10.194 -17.162 1.00 76.06 90 ILE A N 1
ATOM 677 C CA . ILE A 1 90 ? 14.175 -10.881 -15.905 1.00 76.06 90 ILE A CA 1
ATOM 678 C C . ILE A 1 90 ? 15.053 -9.977 -15.043 1.00 76.06 90 ILE A C 1
ATOM 680 O O . ILE A 1 90 ? 14.731 -9.760 -13.877 1.00 76.06 90 ILE A O 1
ATOM 684 N N . ASP A 1 91 ? 16.103 -9.392 -15.615 1.00 79.44 91 ASP A N 1
ATOM 685 C CA . ASP A 1 91 ? 17.029 -8.537 -14.875 1.00 79.44 91 ASP A CA 1
ATOM 686 C C . ASP A 1 91 ? 16.360 -7.254 -14.377 1.00 79.44 91 ASP A C 1
ATOM 688 O O . ASP A 1 91 ? 16.521 -6.910 -13.206 1.00 79.44 91 ASP A O 1
ATOM 692 N N . TRP A 1 92 ? 15.516 -6.598 -15.182 1.00 81.56 92 TRP A N 1
ATOM 693 C CA . TRP A 1 92 ? 14.711 -5.456 -14.733 1.00 81.56 92 TRP A CA 1
ATOM 694 C C . TRP A 1 92 ? 13.739 -5.843 -13.626 1.00 81.56 92 TRP A C 1
ATOM 696 O O . TRP A 1 92 ? 13.596 -5.107 -12.648 1.00 81.56 92 TRP A O 1
ATOM 706 N N . THR A 1 93 ? 13.093 -7.004 -13.738 1.00 84.56 93 THR A N 1
ATOM 707 C CA . THR A 1 93 ? 12.167 -7.491 -12.709 1.00 84.56 93 THR A CA 1
ATOM 708 C C . THR A 1 93 ? 12.905 -7.780 -11.405 1.00 84.56 93 THR A C 1
ATOM 710 O O . THR A 1 93 ? 12.481 -7.335 -10.334 1.00 84.56 93 THR A O 1
ATOM 713 N N . LEU A 1 94 ? 14.036 -8.483 -11.476 1.00 89.19 94 LEU A N 1
ATOM 714 C CA . LEU A 1 94 ? 14.881 -8.780 -10.322 1.00 89.19 94 LEU A CA 1
ATOM 715 C C . LEU A 1 94 ? 15.453 -7.502 -9.709 1.00 89.19 94 LEU A C 1
ATOM 717 O O . LEU A 1 94 ? 15.479 -7.370 -8.485 1.00 89.19 94 LEU A O 1
ATOM 721 N N . GLU A 1 95 ? 15.865 -6.540 -10.526 1.00 86.44 95 GLU A N 1
ATOM 722 C CA . GLU A 1 95 ? 16.377 -5.258 -10.058 1.00 86.44 95 GLU A CA 1
ATOM 723 C C . GLU A 1 95 ? 15.280 -4.429 -9.386 1.00 86.44 95 GLU A C 1
ATOM 725 O O . GLU A 1 95 ? 15.506 -3.859 -8.316 1.00 86.44 95 GLU A O 1
ATOM 730 N N . LEU A 1 96 ? 14.058 -4.430 -9.924 1.00 88.94 96 LEU A N 1
ATOM 731 C CA . LEU A 1 96 ? 12.902 -3.804 -9.286 1.00 88.94 96 LEU A CA 1
ATOM 732 C C . LEU A 1 96 ? 12.584 -4.470 -7.941 1.00 88.94 96 LEU A C 1
ATOM 734 O O . LEU A 1 96 ? 12.390 -3.776 -6.943 1.00 88.94 96 LEU A O 1
ATOM 738 N N . LEU A 1 97 ? 12.601 -5.805 -7.871 1.00 91.31 97 LEU A N 1
ATOM 739 C CA . LEU A 1 97 ? 12.419 -6.561 -6.625 1.00 91.31 97 LEU A CA 1
ATOM 740 C C . LEU A 1 97 ? 13.491 -6.210 -5.578 1.00 91.31 97 LEU A C 1
ATOM 742 O O . LEU A 1 97 ? 13.165 -6.054 -4.394 1.00 91.31 97 LEU A O 1
ATOM 746 N N . ARG A 1 98 ? 14.751 -6.045 -6.002 1.00 87.94 98 ARG A N 1
ATOM 747 C CA . ARG A 1 98 ? 15.889 -5.665 -5.142 1.00 87.94 98 ARG A CA 1
ATOM 748 C C . ARG A 1 98 ? 15.786 -4.218 -4.656 1.00 87.94 98 ARG A C 1
ATOM 750 O O . ARG A 1 98 ? 15.954 -3.965 -3.456 1.00 87.94 98 ARG A O 1
ATOM 757 N N . LYS A 1 99 ? 15.484 -3.282 -5.562 1.00 83.94 99 LYS A N 1
ATOM 758 C CA . LYS A 1 99 ? 15.356 -1.841 -5.287 1.00 83.94 99 LYS A CA 1
ATOM 759 C C . LYS A 1 99 ? 14.102 -1.491 -4.504 1.00 83.94 99 LYS A C 1
ATOM 761 O O . LYS A 1 99 ? 14.127 -0.526 -3.738 1.00 83.94 99 LYS A O 1
ATOM 766 N N . ARG A 1 100 ? 13.031 -2.278 -4.627 1.00 90.31 100 ARG A N 1
ATOM 767 C CA . ARG A 1 100 ? 11.794 -2.063 -3.876 1.00 90.31 100 ARG A CA 1
ATOM 768 C C . ARG A 1 100 ? 12.076 -2.132 -2.376 1.00 90.31 100 ARG A C 1
ATOM 770 O O . ARG A 1 100 ? 12.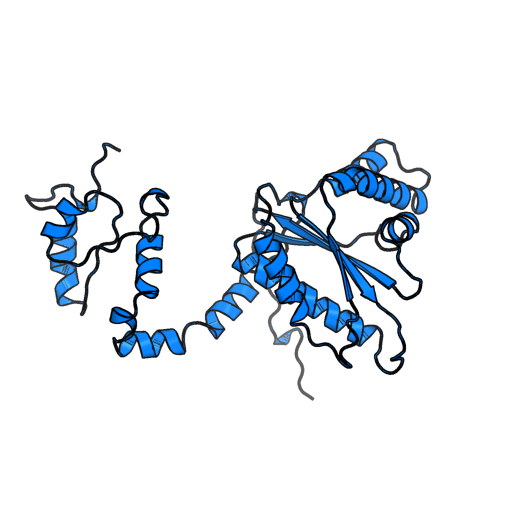400 -3.170 -1.785 1.00 90.31 100 ARG A O 1
ATOM 777 N N . GLN A 1 101 ? 11.898 -0.987 -1.733 1.00 89.00 101 GLN A N 1
ATOM 778 C CA . GLN A 1 101 ? 12.094 -0.809 -0.302 1.00 89.00 101 GLN A CA 1
ATOM 779 C C . GLN A 1 101 ? 10.858 -0.211 0.357 1.00 89.00 101 GLN A C 1
ATOM 781 O O . GLN A 1 101 ? 10.064 0.496 -0.260 1.00 89.00 101 GLN A O 1
ATOM 786 N N . GLN A 1 102 ? 10.718 -0.522 1.644 1.00 93.25 102 GLN A N 1
ATOM 787 C CA . GLN A 1 102 ? 9.721 0.084 2.512 1.00 93.25 102 GLN A CA 1
ATOM 788 C C . GLN A 1 102 ? 10.144 1.520 2.842 1.00 93.25 102 GLN A C 1
ATOM 790 O O . GLN A 1 102 ? 11.084 1.733 3.617 1.00 93.25 102 GLN A O 1
ATOM 795 N N . THR A 1 103 ? 9.400 2.495 2.336 1.00 94.56 103 THR A N 1
ATOM 796 C CA . THR A 1 103 ? 9.552 3.912 2.672 1.00 94.56 103 THR A CA 1
ATOM 797 C C . THR A 1 103 ? 8.450 4.313 3.642 1.00 94.56 103 THR A C 1
ATOM 799 O O . THR A 1 103 ? 7.265 4.262 3.329 1.00 94.56 103 THR A O 1
ATOM 802 N N . SER A 1 104 ? 8.826 4.686 4.869 1.00 93.88 104 SER A N 1
ATOM 803 C CA . SER A 1 104 ? 7.831 5.051 5.881 1.00 93.88 104 SER A CA 1
ATOM 804 C C . SER A 1 104 ? 7.135 6.376 5.535 1.00 93.88 104 SER A C 1
ATOM 806 O O . SER A 1 104 ? 7.772 7.251 4.946 1.00 93.88 104 SER A O 1
ATOM 808 N N . PRO A 1 105 ? 5.883 6.604 5.981 1.00 94.81 105 PRO A N 1
ATOM 809 C CA . PRO A 1 105 ? 5.130 7.814 5.635 1.00 94.81 105 PRO A CA 1
ATOM 810 C C . PRO A 1 105 ? 5.852 9.132 5.963 1.00 94.81 105 PRO A C 1
ATOM 812 O O . PRO A 1 105 ? 5.704 10.114 5.252 1.00 94.81 105 PRO A O 1
ATOM 815 N N . LYS A 1 106 ? 6.679 9.157 7.021 1.00 94.56 106 LYS A N 1
ATOM 816 C CA . LYS A 1 106 ? 7.476 10.337 7.427 1.00 94.56 106 LYS A CA 1
ATOM 817 C C . LYS A 1 106 ? 8.593 10.707 6.435 1.00 94.56 106 LYS A C 1
ATOM 819 O O . LYS A 1 106 ? 9.199 11.766 6.566 1.00 94.56 106 LYS A O 1
ATOM 824 N N . ARG A 1 107 ? 8.921 9.806 5.509 1.00 95.56 107 ARG A N 1
ATOM 825 C CA . ARG A 1 107 ? 9.971 9.956 4.490 1.00 95.56 107 ARG A CA 1
ATOM 826 C C . ARG A 1 107 ? 9.394 10.182 3.097 1.00 95.56 107 ARG A C 1
ATOM 828 O O . ARG A 1 107 ? 10.153 10.230 2.135 1.00 95.56 107 ARG A O 1
ATOM 835 N N . LEU A 1 108 ? 8.075 10.308 3.001 1.00 96.62 108 LEU A N 1
ATOM 836 C CA . LEU A 1 108 ? 7.363 10.627 1.776 1.00 96.62 108 LEU A CA 1
ATOM 837 C C . LEU A 1 108 ? 6.947 12.095 1.822 1.00 96.62 108 LEU A C 1
ATOM 839 O O . LEU A 1 108 ? 6.564 12.608 2.874 1.00 96.62 108 LEU A O 1
ATOM 843 N N . MET A 1 109 ? 7.031 12.763 0.682 1.00 96.38 109 MET A N 1
ATOM 844 C CA . MET A 1 109 ? 6.574 14.135 0.485 1.00 96.38 109 MET A CA 1
ATOM 845 C C . MET A 1 109 ? 5.891 14.271 -0.873 1.00 96.38 109 MET A C 1
ATOM 847 O O . MET A 1 109 ? 5.928 13.343 -1.679 1.00 96.38 109 MET A O 1
ATOM 851 N N . ALA A 1 110 ? 5.250 15.414 -1.107 1.00 96.19 110 ALA A N 1
ATOM 852 C CA . ALA A 1 110 ? 4.690 15.745 -2.411 1.00 96.19 110 ALA A CA 1
ATOM 853 C C . ALA A 1 110 ? 5.797 15.888 -3.483 1.00 96.19 110 ALA A C 1
ATOM 855 O O . ALA A 1 110 ? 6.915 16.282 -3.133 1.00 96.19 110 ALA A O 1
ATOM 856 N N . PRO A 1 111 ? 5.484 15.633 -4.769 1.00 96.94 111 PRO A N 1
ATOM 857 C CA . PRO A 1 111 ? 4.183 15.187 -5.283 1.00 96.94 111 PRO A CA 1
ATOM 858 C C . PRO A 1 111 ? 3.854 13.712 -4.977 1.00 96.94 111 PRO A C 1
ATOM 860 O O . PRO A 1 111 ? 4.711 12.895 -4.647 1.00 96.94 111 PRO A O 1
ATOM 863 N N . GLY A 1 112 ? 2.564 13.385 -5.039 1.00 95.94 112 GLY A N 1
ATOM 864 C CA . GLY A 1 112 ? 2.073 12.007 -5.082 1.00 95.94 112 GLY A CA 1
ATOM 865 C C . GLY A 1 112 ? 1.850 11.526 -6.518 1.00 95.94 112 GLY A C 1
ATOM 866 O O . GLY A 1 112 ? 2.026 12.311 -7.452 1.00 95.94 112 GLY A O 1
ATOM 867 N N . PRO A 1 113 ? 1.429 10.265 -6.702 1.00 97.50 113 PRO A N 1
ATOM 868 C CA . PRO A 1 113 ? 1.006 9.772 -8.005 1.00 97.50 113 PRO A CA 1
ATOM 869 C C . PRO A 1 113 ? -0.242 10.524 -8.490 1.00 97.50 113 PRO A C 1
ATOM 871 O O . PRO A 1 113 ? -1.153 10.815 -7.715 1.00 97.50 113 PRO A O 1
ATOM 874 N N . SER A 1 114 ? -0.281 10.828 -9.785 1.00 97.50 114 SER A N 1
ATOM 875 C CA . SER A 1 114 ? -1.459 11.356 -10.484 1.00 97.50 114 SER A CA 1
ATOM 876 C C . SER A 1 114 ? -2.560 10.297 -10.637 1.00 97.50 114 SER A C 1
ATOM 878 O O . SER A 1 114 ? -2.325 9.109 -10.435 1.00 97.50 114 SER A O 1
ATOM 880 N N . SER A 1 115 ? -3.769 10.689 -11.045 1.00 96.69 115 SER A N 1
ATOM 881 C CA . SER A 1 115 ? -4.892 9.753 -11.227 1.00 96.69 115 SER A CA 1
ATOM 882 C C . SER A 1 115 ? -4.597 8.591 -12.201 1.00 96.69 115 SER A C 1
ATOM 884 O O . SER A 1 115 ? -4.889 7.452 -11.837 1.00 96.69 115 SER A O 1
ATOM 886 N N . PRO A 1 116 ? -3.970 8.799 -13.383 1.00 97.12 116 PRO A N 1
ATOM 887 C CA . PRO A 1 116 ? -3.560 7.688 -14.254 1.00 97.12 116 PRO A CA 1
ATOM 888 C C . PRO A 1 116 ? -2.513 6.773 -13.608 1.00 97.12 116 PRO A C 1
ATOM 890 O O . PRO A 1 116 ? -2.575 5.556 -13.744 1.00 97.12 116 PRO A O 1
ATOM 893 N N . GLN A 1 117 ? -1.580 7.349 -12.851 1.00 97.69 117 GLN A N 1
ATOM 894 C CA . GLN A 1 117 ? -0.569 6.595 -12.109 1.00 97.69 117 GLN A CA 1
ATOM 895 C C . GLN A 1 117 ? -1.207 5.746 -11.001 1.00 97.69 117 GLN A C 1
ATOM 897 O O . GLN A 1 117 ? -0.903 4.563 -10.884 1.00 97.69 117 GLN A O 1
ATOM 902 N N . ILE A 1 118 ? -2.158 6.306 -10.245 1.00 98.31 118 ILE A N 1
ATOM 903 C CA . ILE A 1 118 ? -2.965 5.583 -9.248 1.00 98.31 118 ILE A CA 1
ATOM 904 C C . ILE A 1 118 ? -3.760 4.452 -9.907 1.00 98.31 118 ILE A C 1
ATOM 906 O O . ILE A 1 118 ? -3.855 3.364 -9.344 1.00 98.31 118 ILE A O 1
ATOM 910 N N . ARG A 1 119 ? -4.307 4.670 -11.107 1.00 97.81 119 ARG A N 1
ATOM 911 C CA . ARG A 1 119 ? -5.002 3.614 -11.847 1.00 97.81 119 ARG A CA 1
ATOM 912 C C . ARG A 1 119 ? -4.073 2.428 -12.132 1.00 97.81 119 ARG A C 1
ATOM 914 O O . ARG A 1 119 ? -4.455 1.304 -11.828 1.00 97.81 119 ARG A O 1
ATOM 921 N N . MET A 1 120 ? -2.836 2.682 -12.567 1.00 97.31 120 MET A N 1
ATOM 922 C CA . MET A 1 120 ? -1.831 1.627 -12.783 1.00 97.31 120 MET A CA 1
ATOM 923 C C . MET A 1 120 ? -1.506 0.831 -11.510 1.00 97.31 120 MET A C 1
ATOM 925 O O . MET A 1 120 ? -1.218 -0.360 -11.594 1.00 97.31 120 MET A O 1
ATOM 929 N N . LEU A 1 121 ? -1.557 1.454 -10.325 1.00 97.69 121 LEU A N 1
ATOM 930 C CA . LEU A 1 121 ? -1.376 0.737 -9.055 1.00 97.69 121 LEU A CA 1
ATOM 931 C C . LEU A 1 121 ? -2.488 -0.299 -8.866 1.00 97.69 121 LEU A C 1
ATOM 933 O O . LEU A 1 121 ? -2.206 -1.454 -8.559 1.00 97.69 121 LEU A O 1
ATOM 937 N N . PHE A 1 122 ? -3.745 0.106 -9.044 1.00 98.38 122 PHE A N 1
ATOM 938 C CA . PHE A 1 122 ? -4.882 -0.794 -8.862 1.00 98.38 122 PHE A CA 1
ATOM 939 C C . PHE A 1 122 ? -4.996 -1.838 -9.976 1.00 98.38 122 PHE A C 1
ATOM 941 O O . PHE A 1 122 ? -5.340 -2.978 -9.676 1.00 98.38 122 PHE A O 1
ATOM 948 N N . ASP A 1 123 ? -4.634 -1.498 -11.216 1.00 98.50 123 ASP A N 1
ATOM 949 C CA . ASP A 1 123 ? -4.531 -2.483 -12.298 1.00 98.50 123 ASP A CA 1
ATOM 950 C C . ASP A 1 123 ? -3.464 -3.542 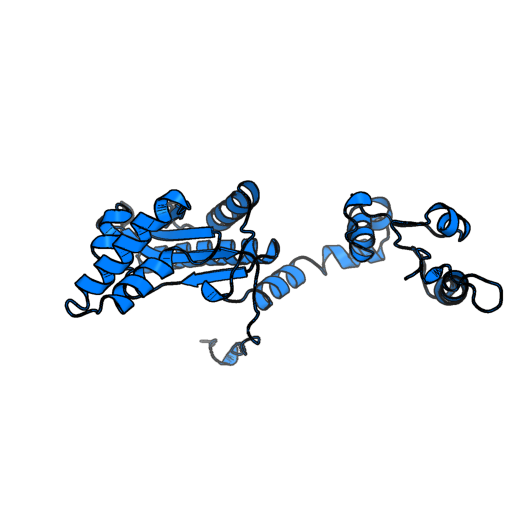-11.960 1.00 98.50 123 ASP A C 1
ATOM 952 O O . ASP A 1 123 ? -3.716 -4.732 -12.110 1.00 98.50 123 ASP A O 1
ATOM 956 N N . ALA A 1 124 ? -2.313 -3.153 -11.395 1.00 98.00 124 ALA A N 1
ATOM 957 C CA . ALA A 1 124 ? -1.312 -4.114 -10.920 1.00 98.00 124 ALA A CA 1
ATOM 958 C C . ALA A 1 124 ? -1.837 -4.993 -9.767 1.00 98.00 124 ALA A C 1
ATOM 960 O O . ALA A 1 124 ? -1.561 -6.194 -9.724 1.00 98.00 124 ALA A O 1
ATOM 961 N N . ALA A 1 125 ? -2.618 -4.420 -8.845 1.00 98.56 125 ALA A N 1
ATOM 962 C CA . ALA A 1 125 ? -3.262 -5.170 -7.764 1.00 98.56 125 ALA A CA 1
ATOM 963 C C . ALA A 1 125 ? -4.220 -6.249 -8.298 1.00 98.56 125 ALA A C 1
ATOM 965 O O . ALA A 1 125 ? -4.282 -7.340 -7.737 1.00 98.56 125 ALA A O 1
ATOM 966 N N . ALA A 1 126 ? -4.937 -5.956 -9.388 1.00 98.00 126 ALA A N 1
ATOM 967 C CA . ALA A 1 126 ? -5.886 -6.872 -10.021 1.00 98.00 126 ALA A CA 1
ATOM 968 C C . ALA A 1 126 ? -5.221 -8.108 -10.655 1.00 98.00 126 ALA A C 1
ATOM 970 O O . ALA A 1 126 ? -5.894 -9.104 -10.884 1.00 98.00 126 ALA A O 1
ATOM 971 N N . GLN A 1 127 ? -3.902 -8.081 -10.876 1.00 98.00 127 GLN A N 1
ATOM 972 C CA . GLN A 1 127 ? -3.140 -9.220 -11.404 1.00 98.00 127 GLN A CA 1
ATOM 973 C C . GLN A 1 127 ? -2.778 -10.270 -10.336 1.00 98.00 127 GLN A C 1
ATOM 975 O O . GLN A 1 127 ? -2.010 -11.191 -10.615 1.00 98.00 127 GLN A O 1
ATOM 980 N N . ALA A 1 128 ? -3.238 -10.111 -9.093 1.00 98.25 128 ALA A N 1
ATOM 981 C CA . ALA A 1 128 ? -2.974 -11.075 -8.031 1.00 98.25 128 ALA A CA 1
ATOM 982 C C . ALA A 1 128 ? -3.699 -12.415 -8.275 1.00 98.25 128 ALA A C 1
ATOM 984 O O . ALA A 1 128 ? -4.796 -12.423 -8.832 1.00 98.25 128 ALA A O 1
ATOM 985 N N . PRO A 1 129 ? -3.113 -13.550 -7.850 1.00 97.06 129 PRO A N 1
ATOM 986 C CA . PRO A 1 129 ? -3.739 -14.860 -7.997 1.00 97.06 129 PRO A CA 1
ATOM 987 C C . PRO A 1 129 ? -4.999 -14.956 -7.138 1.00 97.06 129 PRO A C 1
ATOM 989 O O . PRO A 1 129 ? -4.912 -14.818 -5.923 1.00 97.06 129 PRO A O 1
ATOM 992 N N . ASP A 1 130 ? -6.145 -15.244 -7.743 1.00 95.56 130 ASP A N 1
ATOM 993 C CA . ASP A 1 130 ? -7.442 -15.286 -7.066 1.00 95.56 130 ASP A CA 1
ATOM 994 C C . ASP A 1 130 ? -8.117 -16.645 -7.282 1.00 95.56 130 ASP A C 1
ATOM 996 O O . ASP A 1 130 ? -8.698 -16.917 -8.335 1.00 95.56 130 ASP A O 1
ATOM 1000 N N . HIS A 1 131 ? -7.983 -17.539 -6.301 1.00 90.69 131 HIS A N 1
ATOM 1001 C CA . HIS A 1 131 ? -8.624 -18.848 -6.360 1.00 90.69 131 HIS A CA 1
ATOM 1002 C C . HIS A 1 131 ? -10.146 -18.668 -6.303 1.00 90.69 131 HIS A C 1
ATOM 1004 O O . HIS A 1 131 ? -10.656 -17.956 -5.446 1.00 90.69 131 HIS A O 1
ATOM 1010 N N . GLY A 1 132 ? -10.867 -19.276 -7.245 1.00 92.31 132 GLY A N 1
ATOM 1011 C CA . GLY A 1 132 ? -12.321 -19.131 -7.340 1.00 92.31 132 GLY A CA 1
ATOM 1012 C C . GLY A 1 132 ? -12.791 -17.783 -7.901 1.00 92.31 132 GLY A C 1
ATOM 1013 O O . GLY A 1 132 ? -13.990 -17.618 -8.089 1.00 92.31 132 GLY A O 1
ATOM 1014 N N . LEU A 1 133 ? -11.875 -16.855 -8.227 1.00 95.50 133 LEU A N 1
ATOM 1015 C CA . LEU A 1 133 ? -12.192 -15.517 -8.753 1.00 95.50 133 LEU A CA 1
ATOM 1016 C C . LEU A 1 133 ? -13.145 -14.722 -7.836 1.00 95.50 133 LEU A C 1
ATOM 1018 O O . LEU A 1 133 ? -14.047 -14.025 -8.306 1.00 95.50 133 LEU A O 1
ATOM 1022 N N . ILE A 1 134 ? -12.957 -14.851 -6.521 1.00 96.38 134 ILE A N 1
ATOM 1023 C CA . ILE A 1 134 ? -13.870 -14.333 -5.487 1.00 96.38 134 ILE A CA 1
ATOM 1024 C C . ILE A 1 134 ? -13.554 -12.888 -5.073 1.00 96.38 134 ILE A C 1
ATOM 1026 O O . ILE A 1 134 ? -14.262 -12.285 -4.263 1.00 96.38 134 ILE A O 1
ATOM 1030 N N . LEU A 1 135 ? -12.473 -12.314 -5.608 1.00 97.00 135 LEU A N 1
ATOM 1031 C CA . LEU A 1 135 ? -11.942 -10.998 -5.274 1.00 97.00 135 LEU A CA 1
ATOM 1032 C C . LEU A 1 135 ? -11.897 -10.776 -3.747 1.00 97.00 135 LEU A C 1
ATOM 1034 O O . LEU A 1 135 ? -12.627 -9.926 -3.213 1.00 97.00 135 LEU A O 1
ATOM 1038 N N . PRO A 1 136 ? -11.048 -11.521 -3.009 1.00 97.75 136 PRO A N 1
ATOM 1039 C CA . PRO A 1 136 ? -11.020 -11.525 -1.548 1.00 97.75 136 PRO A CA 1
ATOM 1040 C C . PRO A 1 136 ? -10.393 -10.263 -0.932 1.00 97.75 136 PRO A C 1
ATOM 1042 O O . PRO A 1 136 ? -10.009 -10.250 0.239 1.00 97.75 136 PRO A O 1
ATOM 1045 N N . TRP A 1 137 ? -10.301 -9.171 -1.691 1.00 98.25 137 TRP A N 1
ATOM 1046 C CA . TRP A 1 137 ? -9.845 -7.876 -1.209 1.00 98.25 137 TRP A CA 1
ATOM 1047 C C . TRP A 1 137 ? -10.629 -6.712 -1.802 1.00 98.25 137 TRP A C 1
ATOM 1049 O O . TRP A 1 137 ? -11.217 -6.779 -2.879 1.00 98.25 137 TRP A O 1
ATOM 1059 N N . ARG A 1 138 ? -10.568 -5.581 -1.100 1.00 98.12 138 ARG A N 1
ATOM 1060 C CA . ARG A 1 138 ? -10.913 -4.268 -1.647 1.00 98.12 138 ARG A CA 1
ATOM 1061 C C . ARG A 1 138 ? -9.989 -3.195 -1.093 1.00 98.12 138 ARG A C 1
ATOM 1063 O O . ARG A 1 138 ? -9.385 -3.352 -0.031 1.00 98.12 138 ARG A O 1
ATOM 1070 N N . PHE A 1 139 ? -9.929 -2.070 -1.795 1.00 98.69 139 PHE A N 1
ATOM 1071 C CA . PHE A 1 139 ? -9.171 -0.899 -1.372 1.00 98.69 139 PHE A CA 1
ATOM 1072 C C . PHE A 1 139 ? -10.095 0.298 -1.171 1.00 98.69 139 PHE A C 1
ATOM 1074 O O . PHE A 1 139 ? -11.057 0.482 -1.914 1.00 98.69 139 PHE A O 1
ATOM 1081 N N . VAL A 1 140 ? -9.785 1.139 -0.186 1.00 98.56 140 VAL A N 1
ATOM 1082 C CA . VAL A 1 140 ? -10.445 2.438 0.005 1.00 98.56 140 VAL A CA 1
ATOM 1083 C C . VAL A 1 140 ? -9.396 3.532 -0.091 1.00 98.56 140 VAL A C 1
ATOM 1085 O O . VAL A 1 140 ? -8.583 3.691 0.816 1.00 98.56 140 VAL A O 1
ATOM 1088 N N . GLN A 1 141 ? -9.404 4.291 -1.186 1.00 98.19 141 GLN A N 1
ATOM 1089 C CA . GLN A 1 141 ? -8.555 5.473 -1.329 1.00 98.19 141 GLN A CA 1
ATOM 1090 C C . GLN A 1 141 ? -9.039 6.589 -0.391 1.00 98.19 141 GLN A C 1
ATOM 1092 O O . GLN A 1 141 ? -10.232 6.881 -0.320 1.00 98.19 141 GLN A O 1
ATOM 1097 N N . ILE A 1 142 ? -8.109 7.235 0.313 1.00 98.25 142 ILE A N 1
ATOM 1098 C CA . ILE A 1 142 ? -8.397 8.343 1.227 1.00 98.25 142 ILE A CA 1
ATOM 1099 C C . ILE A 1 142 ? -7.996 9.657 0.559 1.00 98.25 142 ILE A C 1
ATOM 1101 O O . ILE A 1 142 ? -6.813 9.934 0.362 1.00 98.25 142 ILE A O 1
ATOM 1105 N N . SER A 1 143 ? -8.997 10.472 0.224 1.00 96.88 143 SER A N 1
ATOM 1106 C CA . SER A 1 143 ? -8.801 11.828 -0.292 1.00 96.88 143 SER A CA 1
ATOM 1107 C C . SER A 1 143 ? -8.358 12.793 0.807 1.00 96.88 143 SER A C 1
ATOM 1109 O O . SER A 1 143 ? -8.605 12.553 1.991 1.00 96.88 143 SER A O 1
ATOM 1111 N N . ASP A 1 144 ? -7.776 13.928 0.421 1.00 95.94 144 ASP A N 1
ATOM 1112 C CA . ASP A 1 144 ? -7.349 14.964 1.369 1.00 95.94 144 ASP A CA 1
ATOM 1113 C C . ASP A 1 144 ? -8.507 15.487 2.231 1.00 95.94 144 ASP A C 1
ATOM 1115 O O . ASP A 1 144 ? -8.365 15.641 3.445 1.00 95.94 144 ASP A O 1
ATOM 1119 N N . ALA A 1 145 ? -9.699 15.628 1.644 1.00 97.88 145 ALA A N 1
ATOM 1120 C CA . ALA A 1 145 ? -10.913 16.019 2.361 1.00 97.88 145 ALA A CA 1
ATOM 1121 C C . ALA A 1 145 ? -11.347 15.000 3.436 1.00 97.88 145 ALA A C 1
ATOM 1123 O O . ALA A 1 145 ? -11.989 15.368 4.420 1.00 97.88 145 ALA A O 1
ATOM 1124 N N . ALA A 1 146 ? -10.990 13.720 3.287 1.00 98.06 146 ALA A N 1
ATOM 1125 C CA . ALA A 1 146 ? -11.297 12.675 4.263 1.00 98.06 146 ALA A CA 1
ATOM 1126 C C . ALA A 1 146 ? -10.247 12.563 5.386 1.00 98.06 146 ALA A C 1
ATOM 1128 O O . ALA A 1 146 ? -10.517 11.938 6.418 1.00 98.06 146 ALA A O 1
ATOM 1129 N N . ARG A 1 147 ? -9.065 13.182 5.238 1.00 97.81 147 ARG A N 1
ATOM 1130 C CA . ARG A 1 147 ? -7.953 13.081 6.203 1.00 97.81 147 ARG A CA 1
ATOM 1131 C C . ARG A 1 147 ? -8.326 13.541 7.620 1.00 97.81 147 ARG A C 1
ATOM 1133 O O . ARG A 1 147 ? -7.933 12.844 8.556 1.00 97.81 147 ARG A O 1
ATOM 1140 N N . PRO A 1 148 ? -9.107 14.623 7.840 1.00 98.44 148 PRO A N 1
ATOM 1141 C CA . PRO A 1 148 ? -9.541 15.002 9.187 1.00 98.44 148 PRO A CA 1
ATOM 1142 C C . PRO A 1 148 ? -10.415 13.936 9.863 1.00 98.44 148 PRO A C 1
ATOM 1144 O O . PRO A 1 148 ? -10.211 13.631 11.038 1.00 98.44 148 PRO A O 1
ATOM 1147 N N . ARG A 1 149 ? -11.339 13.311 9.115 1.00 98.38 149 ARG A N 1
ATOM 1148 C CA . ARG A 1 149 ? -12.188 12.213 9.620 1.00 98.38 149 ARG A CA 1
ATOM 1149 C C . ARG A 1 149 ? -11.354 10.986 9.977 1.00 98.38 149 ARG A C 1
ATOM 1151 O O . ARG A 1 149 ? -11.560 10.395 11.034 1.00 98.38 149 ARG A O 1
ATOM 1158 N N . LEU A 1 150 ? -10.373 10.647 9.140 1.00 98.50 150 LEU A N 1
ATOM 1159 C CA . LEU A 1 150 ? -9.418 9.581 9.441 1.00 98.50 150 LEU A CA 1
ATOM 1160 C C . LEU A 1 150 ? -8.583 9.895 10.690 1.00 98.50 150 LEU A C 1
ATOM 1162 O O . LEU A 1 150 ? -8.400 9.030 11.543 1.00 98.50 150 LEU A O 1
ATOM 1166 N N . GLY A 1 151 ? -8.114 11.136 10.833 1.00 98.31 151 GLY A N 1
ATOM 1167 C CA . GLY A 1 151 ? -7.383 11.582 12.016 1.00 98.31 151 GLY A CA 1
ATOM 1168 C C . GLY A 1 151 ? -8.213 11.437 13.291 1.00 98.31 151 GLY A C 1
ATOM 1169 O O . GLY A 1 151 ? -7.724 10.897 14.283 1.00 98.31 151 GLY A O 1
ATOM 1170 N N . ALA A 1 152 ? -9.483 11.848 13.257 1.00 98.56 152 ALA A N 1
ATOM 1171 C CA . ALA A 1 152 ? -10.410 11.662 14.371 1.00 98.56 152 ALA A CA 1
ATOM 1172 C C . ALA A 1 152 ? -10.588 10.1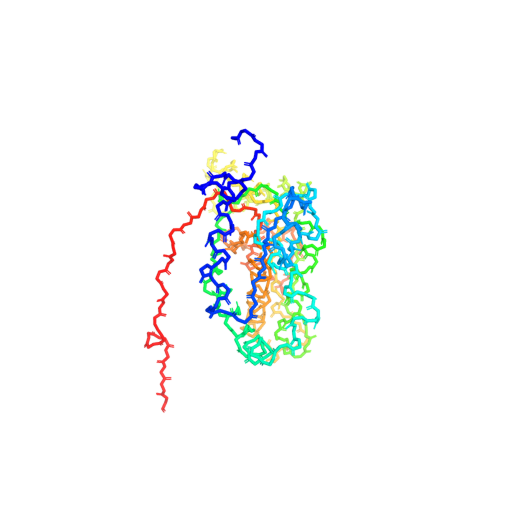78 14.731 1.00 98.56 152 ALA A C 1
ATOM 1174 O O . ALA A 1 152 ? -10.529 9.831 15.910 1.00 98.56 152 ALA A O 1
ATOM 1175 N N . ALA A 1 153 ? -10.710 9.297 13.734 1.00 98.44 153 ALA A N 1
ATOM 1176 C CA . ALA A 1 153 ? -10.808 7.859 13.968 1.00 98.44 153 ALA A CA 1
ATOM 1177 C C . ALA A 1 153 ? -9.526 7.271 14.584 1.00 98.44 153 ALA A C 1
ATOM 1179 O O . ALA A 1 153 ? -9.614 6.432 15.473 1.00 98.44 153 ALA A O 1
ATOM 1180 N N . PHE A 1 154 ? -8.333 7.746 14.205 1.00 98.50 154 PHE A N 1
ATOM 1181 C CA . PHE A 1 154 ? -7.087 7.343 14.874 1.00 98.50 154 PHE A CA 1
ATOM 1182 C C . PHE A 1 154 ? -6.993 7.811 16.328 1.00 98.50 154 PHE A C 1
ATOM 1184 O O . PHE A 1 154 ? -6.433 7.088 17.152 1.00 98.50 154 PHE A O 1
ATOM 1191 N N . ALA A 1 155 ? -7.515 8.995 16.654 1.00 98.50 155 ALA A N 1
ATOM 1192 C CA . ALA A 1 155 ? -7.582 9.462 18.037 1.00 98.50 155 ALA A CA 1
ATOM 1193 C C . ALA A 1 155 ? -8.579 8.633 18.863 1.00 98.50 155 ALA A C 1
ATOM 1195 O O . ALA A 1 155 ? -8.246 8.214 19.968 1.00 98.50 155 ALA A O 1
ATOM 1196 N N . ALA A 1 156 ? -9.754 8.321 18.308 1.00 98.44 156 ALA A N 1
ATOM 1197 C CA . ALA A 1 156 ? -10.724 7.429 18.944 1.00 98.44 156 ALA A CA 1
ATOM 1198 C C . ALA A 1 156 ? -10.142 6.020 19.161 1.00 98.44 156 ALA A C 1
ATOM 1200 O O . ALA A 1 156 ? -10.193 5.499 20.268 1.00 98.44 156 ALA A O 1
ATOM 1201 N N . ALA A 1 157 ? -9.457 5.463 18.157 1.00 98.19 157 ALA A N 1
ATOM 1202 C CA . ALA A 1 157 ? -8.747 4.186 18.257 1.00 98.19 157 ALA A CA 1
ATOM 1203 C C . ALA A 1 157 ? -7.620 4.175 19.309 1.00 98.19 157 ALA A C 1
ATOM 1205 O O . ALA A 1 157 ? -7.190 3.114 19.768 1.00 98.19 157 ALA A O 1
ATOM 1206 N N . LEU A 1 158 ? -7.057 5.340 19.645 1.00 98.25 158 LEU A N 1
ATOM 1207 C CA . LEU A 1 158 ? -6.114 5.468 20.753 1.00 98.25 158 LEU A CA 1
ATOM 1208 C C . LEU A 1 158 ? -6.857 5.433 22.092 1.00 98.25 158 LEU A C 1
ATOM 1210 O O . LEU A 1 158 ? -6.458 4.646 22.939 1.00 98.25 158 LEU A O 1
ATOM 1214 N N . LEU A 1 159 ? -7.947 6.190 22.244 1.00 98.25 159 LEU A N 1
ATOM 1215 C CA . LEU A 1 159 ? -8.762 6.203 23.467 1.00 98.25 159 LEU A CA 1
ATOM 1216 C C . LEU A 1 159 ? -9.403 4.848 23.785 1.00 98.25 159 LEU A C 1
ATOM 1218 O O . LEU A 1 159 ? -9.466 4.475 24.949 1.00 98.25 159 LEU A O 1
ATOM 1222 N N . GLU A 1 160 ? -9.827 4.092 22.767 1.00 97.38 160 GLU A N 1
ATOM 1223 C CA . GLU A 1 160 ? -10.343 2.722 22.936 1.00 97.38 160 GLU A CA 1
ATOM 1224 C C . GLU A 1 160 ? -9.333 1.809 23.653 1.00 97.38 160 GLU A C 1
ATOM 1226 O O . GLU A 1 160 ? -9.717 0.925 24.413 1.00 97.38 160 GLU A O 1
ATOM 1231 N N . ARG A 1 161 ? -8.034 2.017 23.412 1.00 96.12 161 ARG A N 1
ATOM 1232 C CA . ARG A 1 161 ? -6.951 1.209 23.988 1.00 96.12 161 ARG A CA 1
ATOM 1233 C C . ARG A 1 161 ? -6.360 1.822 25.255 1.00 96.12 161 ARG A C 1
ATOM 1235 O O . ARG A 1 161 ? -5.898 1.091 26.122 1.00 96.12 161 ARG A O 1
ATOM 1242 N N . ASP A 1 162 ? -6.305 3.144 25.311 1.00 97.56 162 ASP A N 1
ATOM 1243 C CA . ASP A 1 162 ? -5.716 3.919 26.396 1.00 97.56 162 ASP A CA 1
ATOM 1244 C C . ASP A 1 162 ? -6.621 5.119 26.720 1.00 97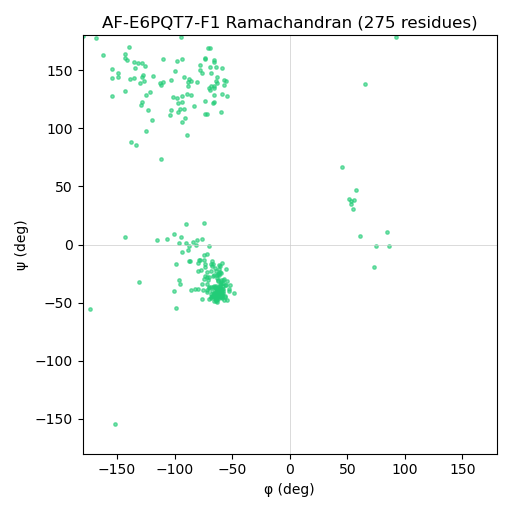.56 162 ASP A C 1
ATOM 1246 O O . ASP A 1 162 ? -6.441 6.208 26.161 1.00 97.56 162 ASP A O 1
ATOM 1250 N N . PRO A 1 163 ? -7.604 4.937 27.623 1.00 97.38 163 PRO A N 1
ATOM 1251 C CA . PRO A 1 163 ? -8.504 6.011 28.039 1.00 97.38 163 PRO A CA 1
ATOM 1252 C C . PRO A 1 163 ? -7.797 7.193 28.719 1.00 97.38 163 PRO A C 1
ATOM 1254 O O . PRO A 1 163 ? -8.381 8.270 28.814 1.00 97.38 163 PRO A O 1
ATOM 1257 N N . ALA A 1 164 ? -6.558 7.009 29.189 1.00 98.06 164 ALA A N 1
ATOM 1258 C CA . ALA A 1 164 ? -5.755 8.038 29.848 1.00 98.06 164 ALA A CA 1
ATOM 1259 C C . ALA A 1 164 ? -4.807 8.773 28.882 1.00 98.06 164 ALA A C 1
ATOM 1261 O O . ALA A 1 164 ? -3.991 9.588 29.323 1.00 98.06 164 ALA A O 1
ATOM 1262 N N . ALA A 1 165 ? -4.900 8.508 27.573 1.00 97.94 165 ALA A N 1
ATOM 1263 C CA . ALA A 1 165 ? -4.051 9.139 26.573 1.00 97.94 165 ALA A CA 1
ATOM 1264 C C . ALA A 1 165 ? -4.118 10.673 26.653 1.00 97.94 165 ALA A C 1
ATOM 1266 O O . ALA A 1 165 ? -5.181 11.294 26.595 1.00 97.94 165 ALA A O 1
ATOM 1267 N N . SER A 1 166 ? -2.945 11.295 26.734 1.00 98.44 166 SER A N 1
ATOM 1268 C CA . SER A 1 166 ? -2.798 12.747 26.811 1.00 98.44 166 SER A CA 1
ATOM 1269 C C . SER A 1 166 ? -3.253 13.454 25.531 1.00 98.44 166 SER A C 1
ATOM 1271 O O . SER A 1 166 ? -3.221 12.897 24.429 1.00 98.44 166 SER A O 1
ATOM 1273 N N . THR A 1 167 ? -3.568 14.747 25.648 1.00 97.94 167 THR A N 1
ATOM 1274 C CA . THR A 1 167 ? -3.906 15.613 24.506 1.00 97.94 167 THR A CA 1
ATOM 1275 C C . THR A 1 167 ? -2.845 15.568 23.402 1.00 97.94 167 THR A C 1
ATOM 1277 O O . THR A 1 167 ? -3.196 15.526 22.222 1.00 97.94 167 THR A O 1
ATOM 1280 N N . GLN A 1 168 ? -1.557 15.502 23.765 1.00 98.31 168 GLN A N 1
ATOM 1281 C CA . GLN A 1 168 ? -0.466 15.405 22.793 1.00 98.31 168 GLN A CA 1
ATOM 1282 C C . GLN A 1 168 ? -0.473 14.063 22.053 1.00 98.31 168 GLN A C 1
ATOM 1284 O O . GLN A 1 168 ? -0.361 14.043 20.831 1.00 98.31 168 GLN A O 1
ATOM 1289 N N . GLN A 1 169 ? -0.663 12.938 22.752 1.00 98.31 169 GLN A N 1
ATOM 1290 C CA . GLN A 1 169 ? -0.734 11.622 22.102 1.00 98.31 169 GLN A CA 1
ATOM 1291 C C . GLN A 1 169 ? -1.942 11.519 21.158 1.00 98.31 169 GLN A C 1
ATOM 1293 O O . GLN A 1 169 ? -1.843 10.915 20.086 1.00 98.31 169 GLN A O 1
ATOM 1298 N N . LEU A 1 170 ? -3.070 12.139 21.522 1.00 98.44 170 LEU A N 1
ATOM 1299 C CA . LEU A 1 170 ? -4.244 12.235 20.655 1.00 98.44 170 LEU A CA 1
ATOM 1300 C C . LEU A 1 170 ? -3.956 13.078 19.412 1.00 98.44 170 LEU A C 1
ATOM 1302 O O . LEU A 1 170 ? -4.341 12.680 18.312 1.00 98.44 170 LEU A O 1
ATOM 1306 N N . GLN A 1 171 ? -3.259 14.207 19.554 1.00 98.25 171 GLN A N 1
ATOM 1307 C CA . GLN A 1 171 ? -2.860 15.020 18.407 1.00 98.25 171 GLN A CA 1
ATOM 1308 C C . GLN A 1 171 ? -1.891 14.265 17.489 1.00 98.25 171 GLN A C 1
ATOM 1310 O O . GLN A 1 171 ? -2.141 14.163 16.289 1.00 98.25 171 GLN A O 1
ATOM 1315 N N . ASP A 1 172 ? -0.875 13.609 18.050 1.00 97.56 172 ASP A N 1
ATOM 1316 C CA . ASP A 1 172 ? 0.066 12.772 17.299 1.00 97.56 172 ASP A CA 1
ATOM 1317 C C . ASP A 1 172 ? -0.641 11.636 16.544 1.00 97.56 172 ASP A C 1
ATOM 1319 O O . ASP A 1 172 ? -0.190 11.210 15.473 1.00 97.56 172 ASP A O 1
ATOM 1323 N N . ALA A 1 173 ? -1.734 11.102 17.101 1.00 97.31 173 ALA A N 1
ATOM 1324 C CA . ALA A 1 173 ? -2.573 10.113 16.437 1.00 97.31 173 ALA A CA 1
ATOM 1325 C C . ALA A 1 173 ? -3.326 10.720 15.244 1.00 97.31 173 ALA A C 1
ATOM 1327 O O . ALA A 1 173 ? -3.300 10.118 14.168 1.00 97.31 173 ALA A O 1
ATOM 1328 N N . ARG A 1 174 ? -3.917 11.915 15.394 1.00 98.19 174 ARG A N 1
ATOM 1329 C CA . ARG A 1 174 ? -4.578 12.637 14.289 1.00 98.19 174 ARG A CA 1
ATOM 1330 C C . ARG A 1 174 ? -3.601 12.945 13.159 1.00 98.19 174 ARG A C 1
ATOM 1332 O O . ARG A 1 174 ? -3.897 12.664 11.998 1.00 98.19 174 ARG A O 1
ATOM 1339 N N . ASP A 1 175 ? -2.406 13.417 13.496 1.00 96.94 175 ASP A N 1
ATOM 1340 C CA . ASP A 1 175 ? -1.382 13.830 12.530 1.00 96.94 175 ASP A CA 1
ATOM 1341 C C . ASP A 1 175 ? -0.863 12.672 11.668 1.00 96.94 175 ASP A C 1
ATOM 1343 O O . ASP A 1 175 ? -0.333 12.886 10.575 1.00 96.94 175 ASP A O 1
ATOM 1347 N N . LYS A 1 176 ? -1.027 11.414 12.107 1.00 95.75 176 LYS A N 1
ATOM 1348 C CA . LYS A 1 176 ? -0.708 10.242 11.271 1.00 95.75 176 LYS A CA 1
ATOM 1349 C C . LYS A 1 176 ? -1.530 10.221 9.989 1.00 95.75 176 LYS A C 1
ATOM 1351 O O . LYS A 1 176 ? -0.993 9.793 8.969 1.00 95.75 176 LYS A O 1
ATOM 1356 N N . ALA A 1 177 ? -2.779 10.691 10.030 1.00 96.31 177 ALA A N 1
ATOM 1357 C CA . ALA A 1 177 ? -3.646 10.720 8.861 1.00 96.31 177 ALA A CA 1
ATOM 1358 C C . ALA A 1 177 ? -3.087 11.623 7.763 1.00 96.31 177 ALA A C 1
ATOM 1360 O O . ALA A 1 177 ? -3.287 11.308 6.603 1.00 96.31 177 ALA A O 1
ATOM 1361 N N . GLN A 1 178 ? -2.327 12.668 8.101 1.00 95.38 178 GLN A N 1
ATOM 1362 C CA . GLN A 1 178 ? -1.790 13.650 7.148 1.00 95.38 178 GLN A CA 1
ATOM 1363 C C . GLN A 1 178 ? -0.481 13.215 6.474 1.00 95.38 178 GLN A C 1
ATOM 1365 O O . GLN A 1 178 ? 0.127 13.972 5.721 1.00 95.38 178 GLN A O 1
ATOM 1370 N N . ARG A 1 179 ? 0.012 12.006 6.764 1.00 92.81 179 ARG A N 1
ATOM 1371 C CA . ARG A 1 179 ? 1.294 11.540 6.228 1.00 92.81 179 ARG A CA 1
ATOM 1372 C C . ARG A 1 179 ? 1.114 10.914 4.847 1.00 92.81 179 ARG A C 1
ATOM 1374 O O . ARG A 1 179 ? 0.198 10.121 4.642 1.00 92.81 179 ARG A O 1
ATOM 1381 N N . ALA A 1 180 ? 2.087 11.202 3.983 1.00 95.38 180 ALA A N 1
ATOM 1382 C CA . ALA A 1 180 ? 2.180 10.797 2.582 1.00 95.38 180 ALA A CA 1
ATOM 1383 C C . ALA A 1 180 ? 1.088 11.386 1.654 1.00 95.38 180 ALA A C 1
ATOM 1385 O O . ALA A 1 180 ? -0.090 11.393 2.020 1.00 95.38 180 ALA A O 1
ATOM 1386 N N . PRO A 1 181 ? 1.462 11.827 0.435 1.00 96.62 181 PRO A N 1
ATOM 1387 C CA . PRO A 1 181 ? 0.524 12.377 -0.548 1.00 96.62 181 PRO A CA 1
ATOM 1388 C C . PRO A 1 181 ? -0.637 11.444 -0.904 1.00 96.62 181 PRO A C 1
ATOM 1390 O O . PRO A 1 181 ? -1.786 11.866 -0.913 1.00 96.62 181 PRO A O 1
ATOM 1393 N N . PHE A 1 182 ? -0.359 10.163 -1.147 1.00 98.31 182 PHE A N 1
ATOM 1394 C CA . PHE A 1 182 ? -1.383 9.162 -1.433 1.00 98.31 182 PHE A CA 1
ATOM 1395 C C . PHE A 1 182 ? -1.512 8.176 -0.275 1.00 98.31 182 PHE A C 1
ATOM 1397 O O . PHE A 1 182 ? -0.509 7.743 0.305 1.00 98.31 182 PHE A O 1
ATOM 1404 N N . LEU A 1 183 ? -2.758 7.817 0.035 1.00 98.06 183 LEU A N 1
ATOM 1405 C CA . LEU A 1 183 ? -3.121 6.873 1.081 1.00 98.06 183 LEU A CA 1
ATOM 1406 C C . LEU A 1 183 ? -4.319 6.027 0.628 1.00 98.06 183 LEU A C 1
ATOM 1408 O O . LEU A 1 183 ? -5.332 6.568 0.183 1.00 98.06 183 LEU A O 1
ATOM 1412 N N . ALA A 1 184 ? -4.226 4.711 0.797 1.00 98.50 184 ALA A N 1
ATOM 1413 C CA . ALA A 1 184 ? -5.334 3.773 0.622 1.00 98.50 184 ALA A CA 1
ATOM 1414 C C . ALA A 1 184 ? -5.356 2.759 1.774 1.00 98.50 184 ALA A C 1
ATOM 1416 O O . ALA A 1 184 ? -4.296 2.342 2.233 1.00 98.50 184 ALA A O 1
ATOM 1417 N N . LEU A 1 185 ? -6.534 2.353 2.247 1.00 98.69 185 LEU A N 1
ATOM 1418 C CA . LEU A 1 185 ? -6.683 1.215 3.158 1.00 98.69 185 LEU A CA 1
ATOM 1419 C C . LEU A 1 185 ? -6.873 -0.066 2.343 1.00 98.69 185 LEU A C 1
ATOM 1421 O O . LEU A 1 185 ? -7.742 -0.105 1.475 1.00 98.69 185 LEU A O 1
ATOM 1425 N N . ALA A 1 186 ? -6.092 -1.099 2.645 1.00 98.75 186 ALA A N 1
ATOM 1426 C CA . ALA A 1 186 ? -6.262 -2.446 2.121 1.00 98.75 186 ALA A CA 1
ATOM 1427 C C . ALA A 1 186 ? -7.098 -3.290 3.089 1.00 98.75 186 ALA A C 1
ATOM 1429 O O . ALA A 1 186 ? -6.796 -3.360 4.287 1.00 98.75 186 ALA A O 1
ATOM 1430 N N . ILE A 1 187 ? -8.148 -3.917 2.564 1.00 98.69 187 ILE A N 1
ATOM 1431 C CA . ILE A 1 187 ? -9.133 -4.684 3.327 1.00 98.69 187 ILE A CA 1
ATOM 1432 C C . ILE A 1 187 ? -9.199 -6.089 2.737 1.00 98.69 187 ILE A C 1
ATOM 1434 O O . ILE A 1 187 ? -9.373 -6.238 1.528 1.00 98.69 187 ILE A O 1
ATOM 1438 N N . ALA A 1 188 ? -9.076 -7.101 3.591 1.00 98.31 188 ALA A N 1
ATOM 1439 C CA . ALA A 1 188 ? -9.347 -8.488 3.243 1.00 98.31 188 ALA A CA 1
ATOM 1440 C C . ALA A 1 188 ? -10.826 -8.799 3.490 1.00 98.31 188 ALA A C 1
ATOM 1442 O O . ALA A 1 188 ? -11.363 -8.434 4.538 1.00 98.31 188 ALA A O 1
ATOM 1443 N N . ARG A 1 189 ? -11.459 -9.499 2.550 1.00 97.88 189 ARG A N 1
ATOM 1444 C CA . ARG A 1 189 ? -12.749 -10.165 2.743 1.00 97.88 189 ARG A CA 1
ATOM 1445 C C . ARG A 1 189 ? -12.448 -11.576 3.220 1.00 97.88 189 ARG A C 1
ATOM 1447 O O . ARG A 1 189 ? -11.893 -12.377 2.473 1.00 97.88 189 ARG A O 1
ATOM 1454 N N . THR A 1 190 ? -12.725 -11.846 4.485 1.00 95.94 190 THR A N 1
ATOM 1455 C CA . THR A 1 190 ? -12.315 -13.070 5.178 1.00 95.94 190 THR A CA 1
ATOM 1456 C C . THR A 1 190 ? -13.312 -14.210 5.013 1.00 95.94 190 THR A C 1
ATOM 1458 O O . THR A 1 190 ? -12.958 -15.351 5.290 1.00 95.94 190 THR A O 1
ATOM 1461 N N . GLN A 1 191 ? -14.529 -13.927 4.548 1.00 93.31 191 GLN A N 1
ATOM 1462 C CA . GLN A 1 191 ? -15.567 -14.931 4.344 1.00 93.31 191 GLN A CA 1
ATOM 1463 C C . GLN A 1 191 ? -16.568 -14.484 3.272 1.00 93.31 191 GLN A C 1
ATOM 1465 O O . GLN A 1 191 ? -16.928 -13.305 3.207 1.00 93.31 191 GLN A O 1
ATOM 1470 N N . ASP A 1 192 ? -17.034 -15.438 2.473 1.00 92.44 192 ASP A N 1
ATOM 1471 C CA . ASP A 1 192 ? -18.132 -15.333 1.506 1.00 92.44 192 ASP A CA 1
ATOM 1472 C C . ASP A 1 192 ? -18.797 -16.723 1.342 1.00 92.44 192 ASP A C 1
ATOM 1474 O O . ASP A 1 192 ? -18.772 -17.529 2.278 1.00 92.44 192 ASP A O 1
ATOM 1478 N N . ASP A 1 193 ? -19.423 -16.990 0.196 1.00 92.19 193 ASP A N 1
ATOM 1479 C CA . ASP A 1 193 ? -20.061 -18.257 -0.178 1.00 92.19 193 ASP A CA 1
ATOM 1480 C C . ASP A 1 193 ? -19.081 -19.376 -0.587 1.00 92.19 193 ASP A C 1
ATOM 1482 O O . ASP A 1 193 ? -19.531 -20.476 -0.909 1.00 92.19 193 ASP A O 1
ATOM 1486 N N . HIS A 1 194 ? -17.768 -19.142 -0.470 1.00 92.88 194 HIS A N 1
ATOM 1487 C CA . HIS A 1 194 ? -16.686 -20.103 -0.715 1.00 92.88 194 HIS A CA 1
ATOM 1488 C C . HIS A 1 194 ? -15.943 -20.494 0.581 1.00 92.88 194 HIS A C 1
ATOM 1490 O O . HIS A 1 194 ? -14.812 -20.042 0.826 1.00 92.88 194 HIS A O 1
ATOM 1496 N N . PRO A 1 195 ? -16.556 -21.312 1.463 1.00 93.00 195 PRO A N 1
ATOM 1497 C CA . PRO A 1 195 ? -15.958 -21.728 2.735 1.00 93.00 195 PRO A CA 1
ATOM 1498 C C . PRO A 1 195 ? -14.740 -22.650 2.572 1.00 93.00 195 PRO A C 1
ATOM 1500 O O . PRO A 1 195 ? -13.954 -22.793 3.509 1.00 93.00 195 PRO A O 1
ATOM 1503 N N . GLU A 1 196 ? -14.574 -23.275 1.408 1.00 95.75 196 GLU A N 1
ATOM 1504 C CA . GLU A 1 196 ? -13.406 -24.077 1.048 1.00 95.75 196 GLU A CA 1
ATOM 1505 C C . GLU A 1 196 ? -12.136 -23.235 0.880 1.00 95.75 196 GLU A C 1
ATOM 1507 O O . GLU A 1 196 ? -11.037 -23.759 1.046 1.00 95.75 196 GLU A O 1
ATOM 1512 N N . ILE A 1 197 ? -12.279 -21.933 0.602 1.00 95.50 197 ILE A N 1
ATOM 1513 C CA . ILE A 1 197 ? -11.159 -21.008 0.421 1.00 95.50 197 ILE A CA 1
ATOM 1514 C C . ILE A 1 197 ? -10.857 -20.331 1.754 1.00 95.50 197 ILE A C 1
ATOM 1516 O O . ILE A 1 197 ? -11.570 -19.430 2.215 1.00 95.50 197 ILE A O 1
ATOM 1520 N N . SER A 1 198 ? -9.764 -20.762 2.377 1.00 96.44 198 SER A N 1
ATOM 1521 C CA . SER A 1 198 ? -9.389 -20.339 3.724 1.00 96.44 198 SER A CA 1
ATOM 1522 C C . SER A 1 198 ? -9.037 -18.847 3.821 1.00 96.44 198 SER A C 1
ATOM 1524 O O . SER A 1 198 ? -8.585 -18.210 2.868 1.00 96.44 198 SER A O 1
ATOM 1526 N N . VAL A 1 199 ? -9.143 -18.276 5.029 1.00 96.56 199 VAL A N 1
ATOM 1527 C CA . VAL A 1 199 ? -8.658 -16.908 5.316 1.00 96.56 199 VAL A CA 1
ATOM 1528 C C . VAL A 1 199 ? -7.176 -16.752 4.955 1.00 96.56 199 VAL A C 1
ATOM 1530 O O . VAL A 1 199 ? -6.759 -15.690 4.496 1.00 96.56 199 VAL A O 1
ATOM 1533 N N . ALA A 1 200 ? -6.376 -17.806 5.133 1.00 97.12 200 ALA A N 1
ATOM 1534 C CA . ALA A 1 200 ? -4.959 -17.786 4.794 1.00 97.12 200 ALA A CA 1
ATOM 1535 C C . ALA A 1 200 ? -4.737 -17.577 3.287 1.00 97.12 200 ALA A C 1
ATOM 1537 O O . ALA A 1 200 ? -3.966 -16.695 2.913 1.00 97.12 200 ALA A O 1
ATOM 1538 N N . GLU A 1 201 ? -5.447 -18.310 2.426 1.00 97.19 201 GLU A N 1
ATOM 1539 C CA . GLU A 1 201 ? -5.375 -18.139 0.965 1.00 97.19 201 GLU A CA 1
ATOM 1540 C C . GLU A 1 201 ? -5.797 -16.732 0.532 1.00 97.19 201 GLU A C 1
ATOM 1542 O O . GLU A 1 201 ? -5.111 -16.082 -0.259 1.00 97.19 201 GLU A O 1
ATOM 1547 N N . ARG A 1 202 ? -6.875 -16.213 1.126 1.00 98.00 202 ARG A N 1
ATOM 1548 C CA . ARG A 1 202 ? -7.384 -14.854 0.879 1.00 98.00 202 ARG A CA 1
ATOM 1549 C C . ARG A 1 202 ? -6.351 -13.785 1.236 1.00 98.00 202 ARG A C 1
ATOM 1551 O O . ARG A 1 202 ? -6.127 -12.845 0.473 1.00 98.00 202 ARG A O 1
ATOM 1558 N N . LEU A 1 203 ? -5.675 -13.945 2.375 1.00 97.94 203 LEU A N 1
ATOM 1559 C CA . LEU A 1 203 ? -4.609 -13.043 2.814 1.00 97.94 203 LEU A CA 1
ATOM 1560 C C . LEU A 1 203 ? -3.344 -13.161 1.958 1.00 97.94 203 LEU A C 1
ATOM 1562 O O . LEU A 1 203 ? -2.716 -12.136 1.691 1.00 97.94 203 LEU A O 1
ATOM 1566 N N . VAL A 1 204 ? -2.971 -14.365 1.508 1.00 98.31 204 VAL A N 1
ATOM 1567 C CA . VAL A 1 204 ? -1.869 -14.558 0.546 1.00 98.31 204 VAL A CA 1
ATOM 1568 C C . VAL A 1 204 ? -2.179 -13.819 -0.749 1.00 98.31 204 VAL A C 1
ATOM 1570 O O . VAL A 1 204 ? -1.321 -13.107 -1.270 1.00 98.31 204 VAL A O 1
ATOM 1573 N N . SER A 1 205 ? -3.418 -13.917 -1.223 1.00 98.50 205 SER A N 1
ATOM 1574 C CA . SER A 1 205 ? -3.845 -13.234 -2.434 1.00 98.50 205 SER A CA 1
ATOM 1575 C C . SER A 1 205 ? -3.806 -11.705 -2.303 1.00 98.50 205 SER A C 1
ATOM 1577 O O . SER A 1 205 ? -3.157 -11.028 -3.106 1.00 98.50 205 SER A O 1
ATOM 1579 N N . LEU A 1 206 ? -4.353 -11.145 -1.216 1.00 98.69 206 LEU A N 1
ATOM 1580 C CA . LEU A 1 206 ? -4.194 -9.719 -0.906 1.00 98.69 206 LEU A CA 1
ATOM 1581 C C . LEU A 1 206 ? -2.712 -9.321 -0.762 1.00 98.69 206 LEU A C 1
ATOM 1583 O O . LEU A 1 206 ? -2.311 -8.241 -1.196 1.00 98.69 206 LEU A O 1
ATOM 1587 N N . GLY A 1 207 ? -1.881 -10.176 -0.163 1.00 98.62 207 GLY A N 1
ATOM 1588 C CA . GLY A 1 207 ? -0.437 -9.971 -0.054 1.00 98.62 207 GLY A CA 1
ATOM 1589 C C . GLY A 1 207 ? 0.237 -9.834 -1.420 1.00 98.62 207 GLY A C 1
ATOM 1590 O O . GLY A 1 207 ? 1.037 -8.916 -1.621 1.00 98.62 207 GLY A O 1
ATOM 1591 N N . SER A 1 208 ? -0.140 -10.683 -2.375 1.00 98.62 208 SER A N 1
ATOM 1592 C CA . SER A 1 208 ? 0.289 -10.598 -3.773 1.00 98.62 208 SER A CA 1
ATOM 1593 C C . SER A 1 208 ? -0.204 -9.317 -4.448 1.00 98.62 208 SER A C 1
ATOM 1595 O O . SER A 1 208 ? 0.595 -8.622 -5.076 1.00 98.62 208 SER A O 1
ATOM 1597 N N . ALA A 1 209 ? -1.468 -8.930 -4.249 1.00 98.81 209 ALA A N 1
ATOM 1598 C CA . ALA A 1 209 ? -2.018 -7.676 -4.775 1.00 98.81 209 ALA A CA 1
ATOM 1599 C C . ALA A 1 209 ? -1.234 -6.458 -4.265 1.00 98.81 209 ALA A C 1
ATOM 1601 O O . ALA A 1 209 ? -0.819 -5.596 -5.043 1.00 98.81 209 ALA A O 1
ATOM 1602 N N . LEU A 1 210 ? -0.951 -6.420 -2.961 1.00 98.69 210 LEU A N 1
ATOM 1603 C CA . LEU A 1 210 ? -0.129 -5.384 -2.340 1.00 98.69 210 LEU A CA 1
ATOM 1604 C C . LEU A 1 210 ? 1.293 -5.376 -2.903 1.00 98.69 210 LEU A C 1
ATOM 1606 O O . LEU A 1 210 ? 1.822 -4.308 -3.204 1.00 98.69 210 LEU A O 1
ATOM 1610 N N . GLN A 1 211 ? 1.927 -6.536 -3.068 1.00 98.06 211 GLN A N 1
ATOM 1611 C CA . GLN A 1 211 ? 3.275 -6.614 -3.626 1.00 98.06 211 GLN A CA 1
ATOM 1612 C C . GLN A 1 211 ? 3.322 -6.131 -5.083 1.00 98.06 211 GLN A C 1
ATOM 1614 O O . GLN A 1 211 ? 4.232 -5.371 -5.425 1.00 98.06 211 GLN A O 1
ATOM 1619 N N . ASN A 1 212 ? 2.332 -6.477 -5.910 1.00 98.19 212 ASN A N 1
ATOM 1620 C CA . ASN A 1 212 ? 2.209 -5.966 -7.277 1.00 98.19 212 ASN A CA 1
ATOM 1621 C C . ASN A 1 212 ? 2.078 -4.438 -7.292 1.00 98.19 212 ASN A C 1
ATOM 1623 O O . ASN A 1 212 ? 2.799 -3.767 -8.034 1.00 98.19 212 ASN A O 1
ATOM 1627 N N . MET A 1 213 ? 1.237 -3.871 -6.415 1.00 98.19 213 MET A N 1
ATOM 1628 C CA . MET A 1 213 ? 1.136 -2.415 -6.249 1.00 98.19 213 MET A CA 1
ATOM 1629 C C . MET A 1 213 ? 2.490 -1.800 -5.896 1.00 98.19 213 MET A C 1
ATOM 1631 O O . MET A 1 213 ? 2.891 -0.813 -6.503 1.00 98.19 213 MET A O 1
ATOM 1635 N N . LEU A 1 214 ? 3.217 -2.365 -4.927 1.00 97.44 214 LEU A N 1
ATOM 1636 C CA . LEU A 1 214 ? 4.517 -1.830 -4.515 1.00 97.44 214 LEU A CA 1
ATOM 1637 C C . LEU A 1 214 ? 5.528 -1.844 -5.667 1.00 97.44 214 LEU A C 1
ATOM 1639 O O . LEU A 1 214 ? 6.282 -0.884 -5.813 1.00 97.44 214 LEU A O 1
ATOM 1643 N N . LEU A 1 215 ? 5.551 -2.900 -6.481 1.00 96.06 215 LEU A N 1
ATOM 1644 C CA . LEU A 1 215 ? 6.409 -2.963 -7.666 1.00 96.06 215 LEU A CA 1
ATOM 1645 C C . LEU A 1 215 ? 6.019 -1.889 -8.687 1.00 96.06 215 LEU A C 1
ATOM 1647 O O . LEU A 1 215 ? 6.891 -1.140 -9.123 1.00 96.06 215 LEU A O 1
ATOM 1651 N N . ALA A 1 216 ? 4.726 -1.730 -8.981 1.00 95.69 216 ALA A N 1
ATOM 1652 C CA . ALA A 1 216 ? 4.232 -0.689 -9.883 1.00 95.69 216 ALA A CA 1
ATOM 1653 C C . ALA A 1 216 ? 4.581 0.728 -9.394 1.00 95.69 216 ALA A C 1
ATOM 1655 O O . ALA A 1 216 ? 4.990 1.574 -10.186 1.00 95.69 216 ALA A O 1
ATOM 1656 N N . VAL A 1 217 ? 4.484 0.988 -8.085 1.00 95.44 217 VAL A N 1
ATOM 1657 C CA . VAL A 1 217 ? 4.873 2.277 -7.485 1.00 95.44 217 VAL A CA 1
ATOM 1658 C C . VAL A 1 217 ? 6.361 2.564 -7.687 1.00 95.44 217 VAL A C 1
ATOM 1660 O O . VAL A 1 217 ? 6.725 3.671 -8.088 1.00 95.44 217 VAL A O 1
ATOM 1663 N N . HIS A 1 218 ? 7.220 1.580 -7.412 1.00 92.12 218 HIS A N 1
ATOM 1664 C CA . HIS A 1 218 ? 8.670 1.735 -7.564 1.00 92.12 218 HIS A CA 1
ATOM 1665 C C . HIS A 1 218 ? 9.076 1.870 -9.036 1.00 92.12 218 HIS A C 1
ATOM 1667 O O . HIS A 1 218 ? 9.943 2.685 -9.341 1.00 92.12 218 HIS A O 1
ATOM 1673 N N . ALA A 1 219 ? 8.412 1.159 -9.953 1.00 91.31 219 ALA A N 1
ATOM 1674 C CA . ALA A 1 219 ? 8.634 1.291 -11.395 1.00 91.31 219 ALA A CA 1
ATOM 1675 C C . ALA A 1 219 ? 8.296 2.702 -11.911 1.00 91.31 219 ALA A C 1
ATOM 1677 O O . ALA A 1 219 ? 8.941 3.204 -12.825 1.00 91.31 219 ALA A O 1
ATOM 1678 N N . GLN A 1 220 ? 7.333 3.375 -11.277 1.00 93.25 220 GLN A N 1
ATOM 1679 C CA . GLN A 1 220 ? 6.982 4.770 -11.560 1.00 93.25 220 GLN A CA 1
ATOM 1680 C C . GLN A 1 220 ? 7.903 5.797 -10.869 1.00 93.25 220 GLN A C 1
ATOM 1682 O O . GLN A 1 220 ? 7.697 7.000 -11.023 1.00 93.25 220 GLN A O 1
ATOM 1687 N N . GLY A 1 221 ? 8.907 5.359 -10.099 1.00 92.19 221 GLY A N 1
ATOM 1688 C CA . GLY A 1 221 ? 9.881 6.234 -9.435 1.00 92.19 221 GLY A CA 1
ATOM 1689 C C . GLY A 1 221 ? 9.436 6.812 -8.085 1.00 92.19 221 GLY A C 1
ATOM 1690 O O . GLY A 1 221 ? 10.102 7.696 -7.543 1.00 92.19 221 GLY A O 1
ATOM 1691 N N . PHE A 1 222 ? 8.332 6.329 -7.510 1.00 95.50 222 PHE A N 1
ATOM 1692 C CA . PHE A 1 222 ? 7.852 6.771 -6.199 1.00 95.50 222 PHE A CA 1
ATOM 1693 C C . PHE A 1 222 ? 8.352 5.878 -5.058 1.00 95.50 222 PHE A C 1
ATOM 1695 O O . PHE A 1 222 ? 8.689 4.708 -5.226 1.00 95.50 222 PHE A O 1
ATOM 1702 N N . GLY A 1 223 ? 8.334 6.427 -3.843 1.00 95.81 223 GLY A N 1
ATOM 1703 C CA . GLY A 1 223 ? 8.466 5.656 -2.616 1.00 95.81 223 GLY A CA 1
ATOM 1704 C C . GLY A 1 223 ? 7.110 5.156 -2.135 1.00 95.81 223 GLY A C 1
ATOM 1705 O O . GLY A 1 223 ? 6.121 5.887 -2.175 1.00 95.81 223 GLY A O 1
ATOM 1706 N N . ALA A 1 224 ? 7.088 3.936 -1.603 1.00 97.00 224 ALA A N 1
ATOM 1707 C CA . ALA A 1 224 ? 5.881 3.322 -1.067 1.00 97.00 224 ALA A CA 1
ATOM 1708 C C . ALA A 1 224 ? 6.134 2.653 0.281 1.00 97.00 224 ALA A C 1
ATOM 1710 O O . ALA A 1 224 ? 7.254 2.223 0.569 1.00 97.00 224 ALA A O 1
ATOM 1711 N N . GLY A 1 225 ? 5.081 2.477 1.071 1.00 96.06 225 GLY A N 1
ATOM 1712 C CA . GLY A 1 225 ? 5.149 1.630 2.250 1.00 96.06 225 GLY A CA 1
ATOM 1713 C C . GLY A 1 225 ? 3.806 1.060 2.673 1.00 96.06 225 GLY A C 1
ATOM 1714 O O . GLY A 1 225 ? 2.764 1.678 2.471 1.00 96.06 225 GLY A O 1
ATOM 1715 N N . LEU A 1 226 ? 3.855 -0.112 3.302 1.00 97.56 226 LEU A N 1
ATOM 1716 C CA . LEU A 1 226 ? 2.713 -0.714 3.986 1.00 97.56 226 LEU A CA 1
ATOM 1717 C C . LEU A 1 226 ? 2.798 -0.397 5.475 1.00 97.56 226 LEU A C 1
ATOM 1719 O O . LEU A 1 226 ? 3.803 -0.713 6.116 1.00 97.56 226 LEU A O 1
ATOM 1723 N N . VAL A 1 227 ? 1.783 0.248 6.036 1.00 96.44 227 VAL A N 1
ATOM 1724 C CA . VAL A 1 227 ? 1.741 0.571 7.465 1.00 96.44 227 VAL A CA 1
ATOM 1725 C C . VAL A 1 227 ? 0.494 -0.010 8.104 1.00 96.44 227 VAL A C 1
ATOM 1727 O O . VAL A 1 227 ? -0.630 0.374 7.799 1.00 96.44 227 VAL A O 1
ATOM 1730 N N . SER A 1 228 ? 0.712 -0.937 9.023 1.00 93.69 228 SER A N 1
ATOM 1731 C CA . SER A 1 228 ? -0.288 -1.420 9.963 1.00 93.69 228 SER A CA 1
ATOM 1732 C C . SER A 1 228 ? 0.072 -0.919 11.362 1.00 93.69 228 SER A C 1
ATOM 1734 O O . SER A 1 228 ? 1.194 -0.481 11.636 1.00 93.69 228 SER A O 1
ATOM 1736 N N . GLY A 1 229 ? -0.904 -0.904 12.255 1.00 89.00 229 GLY A N 1
ATOM 1737 C CA . GLY A 1 229 ? -0.706 -0.474 13.629 1.00 89.00 229 GLY A CA 1
ATOM 1738 C C . GLY A 1 229 ? -1.908 -0.834 14.479 1.00 89.00 229 GLY A C 1
ATOM 1739 O O . GLY A 1 229 ? -2.909 -1.330 13.974 1.00 89.00 229 GLY A O 1
ATOM 1740 N N . GLN A 1 230 ? -1.827 -0.527 15.769 1.00 90.31 230 GLN A N 1
ATOM 1741 C CA . GLN A 1 230 ? -2.844 -0.910 16.755 1.00 90.31 230 GLN A CA 1
ATOM 1742 C C . GLN A 1 230 ? -4.254 -0.368 16.451 1.00 90.31 230 GLN A C 1
ATOM 1744 O O . GLN A 1 230 ? -5.223 -0.874 16.997 1.00 90.31 230 GLN A O 1
ATOM 1749 N N . ALA A 1 231 ? -4.382 0.626 15.566 1.00 93.12 231 ALA A N 1
ATOM 1750 C CA . ALA A 1 231 ? -5.677 1.139 15.133 1.00 93.12 231 ALA A CA 1
ATOM 1751 C C . ALA A 1 231 ? -6.436 0.199 14.172 1.00 93.12 231 ALA A C 1
ATOM 1753 O O . ALA A 1 231 ? -7.640 0.357 14.046 1.00 93.12 231 ALA A O 1
ATOM 1754 N N . MET A 1 232 ? -5.777 -0.764 13.504 1.00 94.44 232 MET A N 1
ATOM 1755 C CA . MET A 1 232 ? -6.410 -1.609 12.465 1.00 94.44 232 MET A CA 1
ATOM 1756 C C . MET A 1 232 ? -7.626 -2.393 12.968 1.00 94.44 232 MET A C 1
ATOM 1758 O O . MET A 1 232 ? -8.565 -2.602 12.209 1.00 94.44 232 MET A O 1
ATOM 1762 N N . ASN A 1 233 ? -7.631 -2.760 14.249 1.00 90.81 233 ASN A N 1
ATOM 1763 C CA . ASN A 1 233 ? -8.696 -3.555 14.860 1.00 90.81 233 ASN A CA 1
ATOM 1764 C C . ASN A 1 233 ? -9.695 -2.705 15.663 1.00 90.81 233 ASN A C 1
ATOM 1766 O O . ASN A 1 233 ? -10.501 -3.262 16.401 1.00 90.81 233 ASN A O 1
ATOM 1770 N N . SER A 1 234 ? -9.617 -1.373 15.584 1.00 96.88 234 SER A N 1
ATOM 1771 C CA . SER A 1 234 ? -10.450 -0.489 16.403 1.00 96.88 234 SER A CA 1
ATOM 1772 C C . SER A 1 234 ? -11.873 -0.380 15.858 1.00 96.88 234 SER A C 1
ATOM 1774 O O . SER A 1 234 ? -12.094 -0.407 14.639 1.00 96.88 234 SER A O 1
ATOM 1776 N N . GLN A 1 235 ? -12.838 -0.158 16.750 1.00 97.31 235 GLN A N 1
ATOM 1777 C CA . GLN A 1 235 ? -14.229 0.048 16.350 1.00 97.31 235 GLN A CA 1
ATOM 1778 C C . GLN A 1 235 ? -14.377 1.339 15.540 1.00 97.31 235 GLN A C 1
ATOM 1780 O O . GLN A 1 235 ? -15.102 1.367 14.545 1.00 97.31 235 GLN A O 1
ATOM 1785 N N . ALA A 1 236 ? -13.633 2.391 15.895 1.00 97.62 236 ALA A N 1
ATOM 1786 C CA . ALA A 1 236 ? -13.615 3.642 15.140 1.00 97.62 236 ALA A CA 1
ATOM 1787 C C . ALA A 1 236 ? -13.190 3.472 13.669 1.00 97.62 236 ALA A C 1
ATOM 1789 O O . ALA A 1 236 ? -13.802 4.082 12.790 1.00 97.62 236 ALA A O 1
ATOM 1790 N N . LEU A 1 237 ? -12.172 2.650 13.368 1.00 97.38 237 LEU A N 1
ATOM 1791 C CA . LEU A 1 237 ? -11.797 2.378 11.976 1.00 97.38 237 LEU A CA 1
ATOM 1792 C C . LEU A 1 237 ? -12.825 1.494 11.274 1.00 97.38 237 LEU A C 1
ATOM 1794 O O . LEU A 1 237 ? -13.161 1.787 10.125 1.00 97.38 237 LEU A O 1
ATOM 1798 N N . ARG A 1 238 ? -13.359 0.466 11.951 1.00 97.81 238 ARG A N 1
ATOM 1799 C CA . ARG A 1 238 ? -14.443 -0.363 11.396 1.00 97.81 238 ARG A CA 1
ATOM 1800 C C . ARG A 1 238 ? -15.632 0.493 10.971 1.00 97.81 238 ARG A C 1
ATOM 1802 O O . ARG A 1 238 ? -16.076 0.383 9.831 1.00 97.81 238 ARG A O 1
ATOM 1809 N N . ALA A 1 239 ? -16.067 1.409 11.833 1.00 98.06 239 ALA A N 1
ATOM 1810 C CA . ALA A 1 239 ? -17.156 2.335 11.542 1.00 98.06 239 ALA A CA 1
ATOM 1811 C C . ALA A 1 239 ? -16.816 3.310 10.402 1.00 98.06 239 ALA A C 1
ATOM 1813 O O . ALA A 1 239 ? -17.628 3.506 9.501 1.00 98.06 239 ALA A O 1
ATOM 1814 N N . LEU A 1 240 ? -15.615 3.905 10.398 1.00 98.25 240 LEU A N 1
ATOM 1815 C CA . LEU A 1 240 ? -15.219 4.871 9.365 1.00 98.25 240 LEU A CA 1
ATOM 1816 C C . LEU A 1 240 ? -15.198 4.258 7.957 1.00 98.25 240 LEU A C 1
ATOM 1818 O O . LEU A 1 240 ? -15.597 4.923 7.001 1.00 98.25 240 LEU A O 1
ATOM 1822 N N . PHE A 1 241 ? -14.705 3.025 7.832 1.00 98.00 241 PHE A N 1
ATOM 1823 C CA . PHE A 1 241 ? -14.527 2.340 6.548 1.00 98.00 241 PHE A CA 1
ATOM 1824 C C . PHE A 1 241 ? -15.686 1.408 6.168 1.00 98.00 241 PHE A C 1
ATOM 1826 O O . PHE A 1 241 ? -15.623 0.772 5.110 1.00 98.00 241 PHE A O 1
ATOM 1833 N N . GLY A 1 242 ? -16.724 1.336 7.010 1.00 97.56 242 GLY A N 1
ATOM 1834 C CA . GLY A 1 242 ? -17.877 0.461 6.809 1.00 97.56 242 GLY A CA 1
ATOM 1835 C C . GLY A 1 242 ? -17.470 -1.005 6.692 1.00 97.56 242 GLY A C 1
ATOM 1836 O O . GLY A 1 242 ? -17.858 -1.660 5.731 1.00 97.56 242 GLY A O 1
ATOM 1837 N N . LEU A 1 243 ? -16.612 -1.483 7.598 1.00 97.75 243 LEU A N 1
ATOM 1838 C CA . LEU A 1 243 ? -16.151 -2.873 7.585 1.00 97.75 243 LEU A CA 1
ATOM 1839 C C . LEU A 1 243 ? -17.266 -3.810 8.053 1.00 97.75 243 LEU A C 1
ATOM 1841 O O . LEU A 1 243 ? -17.763 -3.657 9.170 1.00 97.75 243 LEU A O 1
ATOM 1845 N N . GLY A 1 244 ? -17.605 -4.790 7.216 1.00 96.06 244 GLY A N 1
ATOM 1846 C CA . GLY A 1 244 ? -18.465 -5.910 7.600 1.00 96.06 244 GLY A CA 1
ATOM 1847 C C . GLY A 1 244 ? -17.785 -6.863 8.589 1.00 96.06 244 GLY A C 1
ATOM 1848 O O . GLY A 1 244 ? -16.576 -6.791 8.832 1.00 96.06 244 GLY A O 1
ATOM 1849 N N . ASP A 1 245 ? -18.551 -7.783 9.173 1.00 94.94 245 ASP A N 1
ATOM 1850 C CA . ASP A 1 245 ? -18.024 -8.803 10.098 1.00 94.94 245 ASP A CA 1
ATOM 1851 C C . ASP A 1 245 ? -17.079 -9.795 9.406 1.00 94.94 245 ASP A C 1
ATOM 1853 O O . ASP A 1 245 ? -16.142 -10.300 10.020 1.00 94.94 245 ASP A O 1
ATOM 1857 N N . ASN A 1 246 ? -17.258 -9.978 8.100 1.00 95.94 246 ASN A N 1
ATOM 1858 C CA . ASN A 1 246 ? -16.388 -10.738 7.209 1.00 95.94 246 ASN A CA 1
ATOM 1859 C C . ASN A 1 246 ? -15.275 -9.886 6.571 1.00 95.94 246 ASN A C 1
ATOM 1861 O O . ASN A 1 246 ? -14.723 -10.266 5.540 1.00 95.94 246 ASN A O 1
ATOM 1865 N N . GLU A 1 247 ? -14.966 -8.711 7.121 1.00 97.25 247 GLU A N 1
ATOM 1866 C CA . GLU A 1 247 ? -13.917 -7.844 6.597 1.00 97.25 247 GLU A CA 1
ATOM 1867 C C . GLU A 1 247 ? -12.897 -7.454 7.663 1.00 97.25 247 GLU A C 1
ATOM 1869 O O . GLU A 1 247 ? -13.218 -7.112 8.809 1.00 97.25 247 GLU A O 1
ATOM 1874 N N . GLN A 1 248 ? -11.638 -7.431 7.235 1.00 96.69 248 GLN A N 1
ATOM 1875 C CA . GLN A 1 248 ? -10.499 -7.082 8.064 1.00 96.69 248 GLN A CA 1
ATOM 1876 C C . GLN A 1 248 ? -9.655 -6.001 7.389 1.00 96.69 248 GLN A C 1
ATOM 1878 O O . GLN A 1 248 ? -9.126 -6.195 6.295 1.00 96.69 248 GLN A O 1
ATOM 1883 N N . ALA A 1 249 ? -9.464 -4.869 8.068 1.00 97.88 249 ALA A N 1
ATOM 1884 C CA . ALA A 1 249 ? -8.431 -3.906 7.699 1.00 97.88 249 ALA A CA 1
ATOM 1885 C C . ALA A 1 249 ? -7.043 -4.520 7.936 1.00 97.88 249 ALA A C 1
ATOM 1887 O O . ALA A 1 249 ? -6.710 -4.893 9.060 1.00 97.88 249 ALA A O 1
ATOM 1888 N N . VAL A 1 250 ? -6.224 -4.604 6.887 1.00 97.88 250 VAL A N 1
ATOM 1889 C CA . VAL A 1 250 ? -4.903 -5.250 6.961 1.00 97.88 250 VAL A CA 1
ATOM 1890 C C . VAL A 1 250 ? -3.796 -4.218 7.134 1.00 97.88 250 VAL A C 1
ATOM 1892 O O . VAL A 1 250 ? -2.996 -4.292 8.071 1.00 97.88 250 VAL A O 1
ATOM 1895 N N . CYS A 1 251 ? -3.732 -3.233 6.240 1.00 98.25 251 CYS A N 1
ATOM 1896 C CA . CYS A 1 251 ? -2.746 -2.160 6.308 1.00 98.25 251 CYS A CA 1
ATOM 1897 C C . CYS A 1 251 ? -3.160 -0.964 5.449 1.00 98.25 251 CYS A C 1
ATOM 1899 O O . CYS A 1 251 ? -3.989 -1.074 4.548 1.00 98.25 251 CYS A O 1
ATOM 1901 N N . PHE A 1 252 ? -2.540 0.186 5.697 1.00 98.44 252 PHE A N 1
ATOM 1902 C CA . PHE A 1 252 ? -2.553 1.286 4.746 1.00 98.44 252 PHE A CA 1
ATOM 1903 C C . PHE A 1 252 ? -1.394 1.171 3.760 1.00 98.44 252 PHE A C 1
ATOM 1905 O O . PHE A 1 252 ? -0.256 0.906 4.155 1.00 98.44 252 PHE A O 1
ATOM 1912 N N . VAL A 1 253 ? -1.673 1.479 2.500 1.00 98.38 253 VAL A N 1
ATOM 1913 C CA . VAL A 1 253 ? -0.689 1.736 1.451 1.00 98.38 253 VAL A CA 1
ATOM 1914 C C . VAL A 1 253 ? -0.438 3.239 1.402 1.00 98.38 253 VAL A C 1
ATOM 1916 O O . VAL A 1 253 ? -1.373 4.016 1.212 1.00 98.38 253 VAL A O 1
ATOM 1919 N N . VAL A 1 254 ? 0.815 3.656 1.574 1.00 98.31 254 VAL A N 1
ATOM 1920 C CA . VAL A 1 254 ? 1.244 5.053 1.408 1.00 98.31 254 VAL A CA 1
ATOM 1921 C C . VAL A 1 254 ? 2.160 5.201 0.206 1.00 98.31 254 VAL A C 1
ATOM 1923 O O . VAL A 1 254 ? 3.039 4.363 0.011 1.00 98.31 254 VAL A O 1
ATOM 1926 N N . VAL A 1 255 ? 1.990 6.275 -0.569 1.00 98.38 255 VAL A N 1
ATOM 1927 C CA . VAL A 1 255 ? 2.825 6.569 -1.746 1.00 98.38 255 VAL A CA 1
ATOM 1928 C C . VAL A 1 255 ? 3.158 8.061 -1.827 1.00 98.38 255 VAL A C 1
ATOM 1930 O O . VAL A 1 255 ? 2.326 8.914 -1.512 1.00 98.38 255 VAL A O 1
ATOM 1933 N N . GLY A 1 256 ? 4.383 8.383 -2.247 1.00 97.69 256 GLY A N 1
ATOM 1934 C CA . GLY A 1 256 ? 4.822 9.747 -2.551 1.00 97.69 256 GLY A CA 1
ATOM 1935 C C . GLY A 1 256 ? 6.270 9.820 -3.026 1.00 97.69 256 GLY A C 1
ATOM 1936 O O . GLY A 1 256 ? 6.971 8.809 -3.090 1.00 97.69 256 GLY A O 1
ATOM 1937 N N . THR A 1 257 ? 6.751 11.022 -3.329 1.00 97.12 257 THR A N 1
ATOM 1938 C CA . THR A 1 257 ? 8.170 11.254 -3.622 1.00 97.12 257 THR A CA 1
ATOM 1939 C C . THR A 1 257 ? 9.029 11.004 -2.379 1.00 97.12 257 THR A C 1
ATOM 1941 O O . THR A 1 257 ? 8.691 11.416 -1.265 1.00 97.12 257 THR A O 1
ATOM 1944 N N . VAL A 1 258 ? 10.157 10.309 -2.554 1.00 95.25 258 VAL A N 1
ATOM 1945 C CA . VAL A 1 258 ? 11.086 9.994 -1.460 1.00 95.25 258 VAL A CA 1
ATOM 1946 C C . VAL A 1 258 ? 11.818 11.264 -1.022 1.00 95.25 258 VAL A C 1
ATOM 1948 O O . VAL A 1 258 ? 12.657 11.784 -1.747 1.00 95.25 258 VAL A O 1
ATOM 1951 N N . LYS A 1 259 ? 11.543 11.732 0.200 1.00 92.69 259 LYS A N 1
ATOM 1952 C CA . LYS A 1 259 ? 12.266 12.846 0.838 1.00 92.69 259 LYS A CA 1
ATOM 1953 C C . LYS A 1 259 ? 13.644 12.419 1.338 1.00 92.69 259 LYS A C 1
ATOM 1955 O O . LYS A 1 259 ? 14.594 13.192 1.300 1.00 92.69 259 LYS A O 1
ATOM 1960 N N . SER A 1 260 ? 13.741 11.213 1.897 1.00 88.50 260 SER A N 1
ATOM 1961 C CA . SER A 1 260 ? 15.001 10.688 2.429 1.00 88.50 260 SER A CA 1
ATOM 1962 C C . SER A 1 260 ? 15.048 9.162 2.436 1.00 88.50 260 SER A C 1
ATOM 1964 O O . SER A 1 260 ? 14.180 8.483 2.998 1.00 88.50 260 SER A O 1
ATOM 1966 N N . ALA A 1 261 ? 16.115 8.611 1.860 1.00 81.94 261 ALA A N 1
ATOM 1967 C CA . ALA A 1 261 ? 16.344 7.173 1.790 1.00 81.94 261 ALA A CA 1
ATOM 1968 C C . ALA A 1 261 ? 16.868 6.601 3.119 1.00 81.94 261 ALA A C 1
ATOM 1970 O O . ALA A 1 261 ? 17.455 7.304 3.950 1.00 81.94 261 ALA A O 1
ATOM 1971 N N . LYS A 1 262 ? 16.615 5.311 3.354 1.00 80.31 262 LYS A N 1
ATOM 1972 C CA . LYS A 1 262 ? 17.334 4.526 4.367 1.00 80.31 262 LYS A CA 1
ATOM 1973 C C . LYS A 1 262 ? 18.445 3.742 3.683 1.00 80.31 262 LYS A C 1
ATOM 1975 O O . LYS A 1 262 ? 18.354 3.458 2.494 1.00 80.31 262 LYS A O 1
ATOM 1980 N N . ALA A 1 263 ? 19.450 3.356 4.465 1.00 79.81 263 ALA A N 1
ATOM 1981 C CA . ALA A 1 263 ? 20.390 2.337 4.032 1.00 79.81 263 ALA A CA 1
ATOM 1982 C C . ALA A 1 263 ? 19.628 1.064 3.633 1.00 79.81 263 ALA A C 1
ATOM 1984 O O . ALA A 1 263 ? 18.642 0.687 4.284 1.00 79.81 263 ALA A O 1
ATOM 1985 N N . ALA A 1 264 ? 20.094 0.422 2.563 1.00 79.06 264 ALA A N 1
ATOM 1986 C CA . ALA A 1 264 ? 19.563 -0.857 2.135 1.00 79.06 264 ALA A CA 1
ATOM 1987 C C . ALA A 1 264 ? 19.692 -1.874 3.278 1.00 79.06 264 ALA A C 1
ATOM 1989 O O . ALA A 1 264 ? 20.699 -1.923 3.984 1.00 79.06 264 ALA A O 1
ATOM 1990 N N . ARG A 1 265 ? 18.645 -2.675 3.482 1.00 82.25 265 ARG A N 1
ATOM 1991 C CA . ARG A 1 265 ? 18.688 -3.776 4.447 1.00 82.25 265 ARG A CA 1
ATOM 1992 C C . ARG A 1 265 ? 19.400 -4.965 3.820 1.00 82.25 265 ARG A C 1
ATOM 1994 O O . ARG A 1 265 ? 19.121 -5.293 2.667 1.00 82.25 265 ARG A O 1
ATOM 2001 N N . ILE A 1 266 ? 20.229 -5.638 4.612 1.00 88.56 266 ILE A N 1
ATOM 2002 C CA . ILE A 1 266 ? 20.753 -6.960 4.264 1.00 88.56 266 ILE A CA 1
ATOM 2003 C C . ILE A 1 266 ? 19.553 -7.897 4.082 1.00 88.56 266 ILE A C 1
ATOM 2005 O O . ILE A 1 266 ? 18.635 -7.913 4.908 1.00 88.56 266 ILE A O 1
ATOM 2009 N N . ARG A 1 267 ? 19.520 -8.609 2.956 1.00 90.31 267 ARG A N 1
ATOM 2010 C CA . ARG A 1 267 ? 18.485 -9.602 2.656 1.00 90.31 267 ARG A CA 1
ATOM 2011 C C . ARG A 1 267 ? 18.960 -10.975 3.147 1.00 90.31 267 ARG A C 1
ATOM 2013 O O . ARG A 1 267 ? 20.161 -11.226 3.076 1.00 90.31 267 ARG A O 1
ATOM 2020 N N . PRO A 1 268 ? 18.062 -11.834 3.660 1.00 93.94 268 PRO A N 1
ATOM 2021 C CA . PRO A 1 268 ? 18.437 -13.194 4.029 1.00 93.94 268 PRO A CA 1
ATOM 2022 C C . PRO A 1 268 ? 18.883 -13.967 2.784 1.00 93.94 268 PRO A C 1
ATOM 2024 O O . PRO A 1 268 ? 18.325 -13.770 1.703 1.00 93.94 268 PRO A O 1
ATOM 2027 N N . ALA A 1 269 ? 19.878 -14.833 2.949 1.00 95.44 269 ALA A N 1
ATOM 2028 C CA . ALA A 1 269 ? 20.274 -15.776 1.913 1.00 95.44 269 ALA A CA 1
ATOM 2029 C C . ALA A 1 269 ? 19.255 -16.939 1.852 1.00 95.44 269 ALA A C 1
ATOM 2031 O O . ALA A 1 269 ? 18.667 -17.251 2.896 1.00 95.44 269 ALA A O 1
ATOM 2032 N N . PRO A 1 270 ? 18.992 -17.545 0.677 1.00 97.00 270 PRO A N 1
ATOM 2033 C CA . PRO A 1 270 ? 17.991 -18.608 0.526 1.00 97.00 270 PRO A CA 1
ATOM 2034 C C . PRO A 1 270 ? 18.142 -19.763 1.517 1.00 97.00 270 PRO A C 1
ATOM 2036 O O . PRO A 1 270 ? 17.151 -20.280 2.024 1.00 97.00 270 PRO A O 1
ATOM 2039 N N . GLU A 1 271 ? 19.374 -20.109 1.872 1.00 97.19 271 GLU A N 1
ATOM 2040 C CA . GLU A 1 271 ? 19.718 -21.191 2.796 1.00 97.19 271 GLU A CA 1
ATOM 2041 C C . GLU A 1 271 ? 19.145 -20.966 4.205 1.00 97.19 271 GLU A C 1
ATOM 2043 O O . GLU A 1 271 ? 18.977 -21.913 4.967 1.00 97.19 271 GLU A O 1
ATOM 2048 N N . ALA A 1 272 ? 18.812 -19.721 4.562 1.00 97.31 272 ALA A N 1
ATOM 2049 C CA . ALA A 1 272 ? 18.190 -19.395 5.842 1.00 97.31 272 ALA A CA 1
ATOM 2050 C C . ALA A 1 272 ? 16.677 -19.688 5.888 1.00 97.31 272 ALA A C 1
ATOM 2052 O O . ALA A 1 272 ? 16.092 -19.629 6.969 1.00 97.31 272 ALA A O 1
ATOM 2053 N N . PHE A 1 273 ? 16.023 -19.935 4.747 1.00 96.56 273 PHE A N 1
ATOM 2054 C CA . PHE A 1 273 ? 14.565 -20.116 4.677 1.00 96.56 273 PHE A CA 1
ATOM 2055 C C . PHE A 1 273 ? 14.085 -21.177 3.670 1.00 96.56 273 PHE A C 1
ATOM 2057 O O . PHE A 1 273 ? 12.878 -21.313 3.476 1.00 96.56 273 PHE A O 1
ATOM 2064 N N . VAL A 1 274 ? 14.990 -21.936 3.045 1.00 97.50 274 VAL A N 1
ATOM 2065 C CA . VAL A 1 274 ? 14.674 -23.022 2.101 1.00 97.50 274 VAL A CA 1
ATOM 2066 C C . VAL A 1 274 ? 15.269 -24.339 2.603 1.00 97.50 274 VAL A C 1
ATOM 2068 O O . VAL A 1 274 ? 16.453 -24.401 2.926 1.00 97.50 274 VAL A O 1
ATOM 2071 N N . THR A 1 275 ? 14.459 -25.400 2.630 1.00 96.31 275 THR A N 1
ATOM 2072 C CA . THR A 1 275 ? 14.884 -26.784 2.897 1.00 96.31 275 THR A CA 1
ATOM 2073 C C . THR A 1 275 ? 14.362 -27.721 1.805 1.00 96.31 275 THR A C 1
ATOM 2075 O O . THR A 1 275 ? 13.364 -27.420 1.150 1.00 96.31 275 THR A O 1
ATOM 2078 N N . THR A 1 276 ? 15.028 -28.862 1.618 1.00 96.62 276 THR A N 1
ATOM 2079 C CA . THR A 1 276 ? 14.614 -29.932 0.692 1.00 96.62 276 THR A CA 1
ATOM 2080 C C . THR A 1 276 ? 14.191 -31.152 1.511 1.00 96.62 276 THR A C 1
ATOM 2082 O O . THR A 1 276 ? 14.850 -31.454 2.507 1.00 96.62 276 THR A O 1
ATOM 2085 N N . LEU A 1 277 ? 13.088 -31.805 1.124 1.00 87.81 277 LEU A N 1
ATOM 2086 C CA . LEU A 1 277 ? 12.617 -33.063 1.723 1.00 87.81 277 LEU A CA 1
ATOM 2087 C C . LEU A 1 277 ? 13.400 -34.272 1.202 1.00 87.81 277 LEU A C 1
ATOM 2089 O O . LEU A 1 277 ? 13.754 -34.259 0.002 1.00 87.81 277 LEU A O 1
#